Protein AF-A0A535AHA0-F1 (afdb_monomer)

Structure (mmCIF, N/CA/C/O backbone):
data_AF-A0A535AHA0-F1
#
_entry.id   AF-A0A535AHA0-F1
#
loop_
_atom_site.group_PDB
_atom_site.id
_atom_site.type_symbol
_atom_site.label_atom_id
_atom_site.label_alt_id
_atom_site.label_comp_id
_atom_site.label_asym_id
_atom_site.label_entity_id
_atom_site.label_seq_id
_atom_site.pdbx_PDB_ins_code
_atom_site.Cartn_x
_atom_site.Cartn_y
_atom_site.Cartn_z
_atom_site.occupancy
_atom_site.B_iso_or_equiv
_atom_site.auth_seq_id
_atom_site.auth_comp_id
_atom_site.auth_asym_id
_atom_site.auth_atom_id
_atom_site.pdbx_PDB_model_num
ATOM 1 N N . MET A 1 1 ? -9.589 10.311 -4.090 1.00 79.56 1 MET A N 1
ATOM 2 C CA . MET A 1 1 ? -9.094 10.087 -2.710 1.00 79.56 1 MET A CA 1
ATOM 3 C C . MET A 1 1 ? -10.166 10.262 -1.647 1.00 79.56 1 MET A C 1
ATOM 5 O O . MET A 1 1 ? -10.168 9.473 -0.719 1.00 79.56 1 MET A O 1
ATOM 9 N N . LEU A 1 2 ? -11.123 11.187 -1.803 1.00 87.56 2 LEU A N 1
ATOM 10 C CA . LEU A 1 2 ? -12.300 11.288 -0.922 1.00 87.56 2 LEU A CA 1
ATOM 11 C C . LEU A 1 2 ? -12.991 9.946 -0.577 1.00 87.56 2 LEU A C 1
ATOM 13 O O . LEU A 1 2 ? -13.186 9.701 0.610 1.00 87.56 2 LEU A O 1
ATOM 17 N N . PRO A 1 3 ? -13.298 9.038 -1.533 1.00 93.00 3 PRO A N 1
ATOM 18 C CA . PRO A 1 3 ? -13.955 7.773 -1.186 1.00 93.00 3 PRO A CA 1
ATOM 19 C C . PRO A 1 3 ? -13.083 6.861 -0.308 1.00 93.00 3 PRO A C 1
ATOM 21 O O . PRO A 1 3 ? -13.612 6.124 0.515 1.00 93.00 3 PRO A O 1
ATOM 24 N N . LEU A 1 4 ? -11.754 6.956 -0.404 1.00 93.75 4 LEU A N 1
ATOM 25 C CA . LEU A 1 4 ? -10.839 6.191 0.444 1.00 93.75 4 LEU A CA 1
ATOM 26 C C . LEU A 1 4 ? -10.866 6.702 1.892 1.00 93.75 4 LEU A C 1
ATOM 28 O O . LEU A 1 4 ? -10.941 5.905 2.822 1.00 93.75 4 LEU A O 1
ATOM 32 N N . GLY A 1 5 ? -10.885 8.025 2.082 1.00 93.62 5 GLY A N 1
ATOM 33 C CA . GLY A 1 5 ? -11.069 8.628 3.406 1.00 93.62 5 GLY A CA 1
ATOM 34 C C . GLY A 1 5 ? -12.431 8.283 4.019 1.00 93.62 5 GLY A C 1
ATOM 35 O O . GLY A 1 5 ? -12.509 7.917 5.190 1.00 93.62 5 GLY A O 1
ATOM 36 N N . PHE A 1 6 ? -13.502 8.305 3.216 1.00 95.06 6 PHE A N 1
ATOM 37 C CA . PHE A 1 6 ? -14.827 7.865 3.666 1.00 95.06 6 PHE A CA 1
ATOM 38 C C . PHE A 1 6 ? -14.874 6.380 4.023 1.00 95.06 6 PHE A C 1
ATOM 40 O O . PHE A 1 6 ? -15.570 6.016 4.968 1.00 95.06 6 PHE A O 1
ATOM 47 N N . ALA A 1 7 ? -14.116 5.527 3.330 1.00 96.38 7 ALA A N 1
ATOM 48 C CA . ALA A 1 7 ? -14.012 4.119 3.694 1.00 96.38 7 ALA A CA 1
ATOM 49 C C . ALA A 1 7 ? -13.447 3.956 5.118 1.00 96.38 7 ALA A C 1
ATOM 51 O O . ALA A 1 7 ? -14.054 3.248 5.918 1.00 96.38 7 ALA A O 1
ATOM 52 N N . ILE A 1 8 ? -12.370 4.670 5.473 1.00 94.62 8 ILE A N 1
ATOM 53 C CA . ILE A 1 8 ? -11.839 4.674 6.850 1.00 94.62 8 ILE A CA 1
ATOM 54 C C . ILE A 1 8 ? -12.910 5.169 7.828 1.00 94.62 8 ILE A C 1
ATOM 56 O O . ILE A 1 8 ? -13.253 4.475 8.783 1.00 94.62 8 ILE A O 1
ATOM 60 N N . TYR A 1 9 ? -13.501 6.333 7.549 1.00 95.44 9 TYR A N 1
ATOM 61 C CA . TYR A 1 9 ? -14.501 6.949 8.419 1.00 95.44 9 TYR A CA 1
ATOM 62 C C . TYR A 1 9 ? -15.710 6.038 8.687 1.00 95.44 9 TYR A C 1
ATOM 64 O O . TYR A 1 9 ? -16.126 5.871 9.834 1.00 95.44 9 TYR A O 1
ATOM 72 N N . TYR A 1 10 ? -16.300 5.431 7.655 1.00 97.00 10 TYR A N 1
ATOM 73 C CA . TYR A 1 10 ? -17.468 4.565 7.827 1.00 97.00 10 TYR A CA 1
ATOM 74 C C . TYR A 1 10 ? -17.126 3.220 8.459 1.00 97.00 10 TYR A C 1
ATOM 76 O O . TYR A 1 10 ? -17.969 2.661 9.164 1.00 97.00 10 TYR A O 1
ATOM 84 N N . LEU A 1 11 ? -15.907 2.719 8.244 1.00 96.19 11 LEU A N 1
ATOM 85 C CA . LEU A 1 11 ? -15.436 1.515 8.912 1.00 96.19 11 LEU A CA 1
ATOM 86 C C . LEU A 1 11 ? -15.274 1.743 10.421 1.00 96.19 11 LEU A C 1
ATOM 88 O O . LEU A 1 11 ? -15.700 0.904 11.217 1.00 96.19 11 LEU A O 1
ATOM 92 N N . GLU A 1 12 ? -14.712 2.883 10.824 1.00 94.38 12 GLU A N 1
ATOM 93 C CA . GLU A 1 12 ? -14.564 3.224 12.242 1.00 94.38 12 GLU A CA 1
ATOM 94 C C . GLU A 1 12 ? -15.900 3.519 12.928 1.00 94.38 12 GLU A C 1
ATOM 96 O O . GLU A 1 12 ? -16.109 3.106 14.064 1.00 94.38 12 GLU A O 1
ATOM 101 N N . ASN A 1 13 ? -16.858 4.111 12.213 1.00 95.25 13 ASN A N 1
ATOM 102 C CA . ASN A 1 13 ? -18.203 4.367 12.735 1.00 95.25 13 ASN A CA 1
ATOM 103 C C . ASN A 1 13 ? -19.151 3.153 12.693 1.00 95.25 13 ASN A C 1
ATOM 105 O O . ASN A 1 13 ? -20.351 3.309 12.926 1.00 95.25 13 ASN A O 1
ATOM 109 N N . GLY A 1 14 ? -18.663 1.957 12.347 1.00 94.12 14 GLY A N 1
ATOM 110 C CA . GLY A 1 14 ? -19.481 0.741 12.332 1.00 94.12 14 GLY A CA 1
ATOM 111 C C . GLY A 1 14 ? -20.598 0.749 11.281 1.00 94.12 14 GLY A C 1
ATOM 112 O O . GLY A 1 14 ? -21.655 0.159 11.498 1.00 94.12 14 GLY A O 1
ATOM 113 N N . ARG A 1 15 ? -20.391 1.421 10.138 1.00 96.19 15 ARG A N 1
ATOM 114 C CA . ARG A 1 15 ? -21.351 1.500 9.020 1.00 96.19 15 ARG A CA 1
ATOM 115 C C . ARG A 1 15 ? -20.859 0.683 7.813 1.00 96.19 15 ARG A C 1
ATOM 117 O O . ARG A 1 15 ? -20.430 1.270 6.814 1.00 96.19 15 ARG A O 1
ATOM 124 N N . PRO A 1 16 ? -20.938 -0.663 7.850 1.00 94.69 16 PRO A N 1
ATOM 125 C CA . PRO A 1 16 ? -20.294 -1.534 6.863 1.00 94.69 16 PRO A CA 1
ATOM 126 C C . PRO A 1 16 ? -20.812 -1.333 5.434 1.00 94.69 16 PRO A C 1
ATOM 128 O O . PRO A 1 16 ? -20.024 -1.381 4.497 1.00 94.69 16 PRO A O 1
ATOM 131 N N . GLY A 1 17 ? -22.105 -1.044 5.242 1.00 96.31 17 GLY A N 1
ATOM 132 C CA . GLY A 1 17 ? -22.663 -0.810 3.903 1.00 96.31 17 GLY A CA 1
ATOM 133 C C . GLY A 1 17 ? -22.068 0.422 3.207 1.00 96.31 17 GLY A C 1
ATOM 134 O O . GLY A 1 17 ? -21.662 0.346 2.049 1.00 96.31 17 GLY A O 1
ATOM 135 N N . LEU A 1 18 ? -21.946 1.543 3.929 1.00 96.88 18 LEU A N 1
ATOM 136 C CA . LEU A 1 18 ? -21.340 2.772 3.39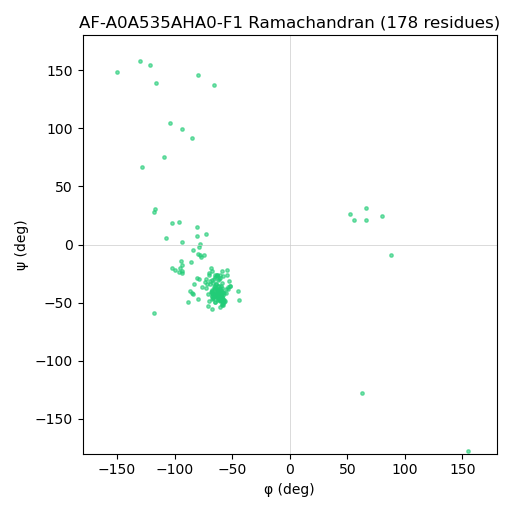9 1.00 96.88 18 LEU A CA 1
ATOM 137 C C . LEU A 1 18 ? -19.825 2.638 3.234 1.00 96.88 18 LEU A C 1
ATOM 139 O O . LEU A 1 18 ? -19.263 3.171 2.276 1.00 96.88 18 LEU A O 1
ATOM 143 N N . PHE A 1 19 ? -19.172 1.894 4.127 1.00 97.81 19 PHE A N 1
ATOM 144 C CA . PHE A 1 19 ? -17.774 1.509 3.963 1.00 97.81 19 PHE A CA 1
ATOM 145 C C . PHE A 1 19 ? -17.562 0.730 2.658 1.00 97.81 19 PHE A C 1
ATOM 147 O O . PHE A 1 19 ? -16.730 1.137 1.850 1.00 97.81 19 PHE A O 1
ATOM 154 N N . LEU A 1 20 ? -18.342 -0.329 2.411 1.00 97.56 20 LEU A N 1
ATOM 155 C CA . LEU A 1 20 ? -18.223 -1.143 1.198 1.00 97.56 20 LEU A CA 1
ATOM 156 C C . LEU A 1 20 ? -18.489 -0.318 -0.063 1.00 97.56 20 LEU A C 1
ATOM 158 O O . LEU A 1 20 ? -17.719 -0.405 -1.016 1.00 97.56 20 LEU A O 1
ATOM 162 N N . LEU A 1 21 ? -19.519 0.532 -0.053 1.00 97.62 21 LEU A N 1
ATOM 163 C CA . LEU A 1 21 ? -19.799 1.450 -1.160 1.00 97.62 21 LEU A CA 1
ATOM 164 C C . LEU A 1 21 ? -18.606 2.378 -1.440 1.00 97.62 21 LEU A C 1
ATOM 166 O O . LEU A 1 21 ? -18.190 2.535 -2.590 1.00 97.62 21 LEU A O 1
ATOM 170 N N . SER A 1 22 ? -18.030 2.965 -0.391 1.00 97.25 22 SER A N 1
ATOM 171 C CA . SER A 1 22 ? -16.881 3.871 -0.507 1.00 97.25 22 SER A CA 1
ATOM 172 C C . SER A 1 22 ? -15.631 3.137 -1.004 1.00 97.25 22 SER A C 1
ATOM 174 O O . SER A 1 22 ? -14.890 3.651 -1.846 1.00 97.25 22 SER A O 1
ATOM 176 N N . LEU A 1 23 ? -15.422 1.902 -0.543 1.00 97.19 23 LEU A N 1
ATOM 177 C CA . LEU A 1 23 ? -14.306 1.058 -0.952 1.00 97.19 23 LEU A CA 1
ATOM 178 C C . LEU A 1 23 ? -14.425 0.634 -2.423 1.00 97.19 23 LEU A C 1
ATOM 180 O O . LEU A 1 23 ? -13.481 0.813 -3.188 1.00 97.19 23 LEU A O 1
ATOM 184 N N . VAL A 1 24 ? -15.599 0.167 -2.854 1.00 96.62 24 VAL A N 1
ATOM 185 C CA . VAL A 1 24 ? -15.858 -0.185 -4.261 1.00 96.62 24 VAL A CA 1
ATOM 186 C C . VAL A 1 24 ? -15.707 1.039 -5.160 1.00 96.62 24 VAL A C 1
ATOM 188 O O . VAL A 1 24 ? -15.050 0.960 -6.194 1.00 96.62 24 VAL A O 1
ATOM 191 N N . THR A 1 25 ? -16.226 2.196 -4.741 1.00 96.62 25 THR A N 1
ATOM 192 C CA . THR A 1 25 ? -16.037 3.456 -5.479 1.00 96.62 25 THR A CA 1
ATOM 193 C C . THR A 1 25 ? -14.554 3.795 -5.619 1.00 96.62 25 THR A C 1
ATOM 195 O O . THR A 1 25 ? -14.118 4.253 -6.671 1.00 96.62 25 THR A O 1
ATOM 198 N N . THR A 1 26 ? -13.755 3.524 -4.585 1.00 95.56 26 THR A N 1
ATOM 199 C CA . THR A 1 26 ? -12.301 3.711 -4.625 1.00 95.56 26 THR A CA 1
ATOM 200 C C . THR A 1 26 ? -11.637 2.805 -5.666 1.00 95.56 26 THR A C 1
ATOM 202 O O . THR A 1 26 ? -10.747 3.268 -6.374 1.00 95.56 26 THR A O 1
ATOM 205 N N . PHE A 1 27 ? -12.086 1.558 -5.831 1.00 95.50 27 PHE A N 1
ATOM 206 C CA . PHE A 1 27 ? -11.525 0.633 -6.831 1.00 95.50 27 PHE A CA 1
ATOM 207 C C . PHE A 1 27 ? -11.718 1.112 -8.272 1.00 95.50 27 PHE A C 1
ATOM 209 O O . PHE A 1 27 ? -10.910 0.786 -9.135 1.00 95.50 27 PHE A O 1
ATOM 216 N N . LEU A 1 28 ? -12.746 1.922 -8.529 1.00 94.25 28 LEU A N 1
ATOM 217 C CA . LEU A 1 28 ? -13.011 2.487 -9.853 1.00 94.25 28 LEU A CA 1
ATOM 218 C C . LEU A 1 28 ? -12.087 3.664 -10.208 1.00 94.25 28 LEU A C 1
ATOM 220 O O . LEU A 1 28 ? -12.085 4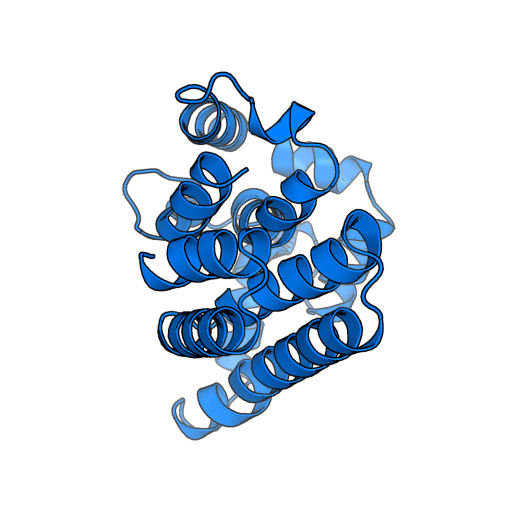.109 -11.351 1.00 94.25 28 LEU A O 1
ATOM 224 N N . VAL A 1 29 ? -11.314 4.187 -9.248 1.00 93.06 29 VAL A N 1
ATOM 225 C CA . VAL A 1 29 ? -10.471 5.376 -9.461 1.00 93.06 29 VAL A CA 1
ATOM 226 C C . VAL A 1 29 ? -9.113 5.018 -10.062 1.00 93.06 29 VAL A C 1
ATOM 228 O O . VAL A 1 29 ? -8.628 5.745 -10.925 1.00 93.06 29 VAL A O 1
ATOM 231 N N . LYS A 1 30 ? -8.475 3.941 -9.586 1.00 91.00 30 LYS A N 1
ATOM 232 C CA . LYS A 1 30 ? -7.184 3.452 -10.095 1.00 91.00 30 LYS A CA 1
ATOM 233 C C . LYS A 1 30 ? -7.066 1.943 -9.929 1.00 91.00 30 LYS A C 1
ATOM 235 O O . LYS A 1 30 ? -7.554 1.380 -8.947 1.00 91.00 30 LYS A O 1
ATOM 240 N N . GLU A 1 31 ? -6.345 1.317 -10.849 1.00 91.25 31 GLU A N 1
ATOM 241 C CA . GLU A 1 31 ? -6.196 -0.131 -10.957 1.00 91.25 31 GLU A CA 1
ATOM 242 C C . GLU A 1 31 ? -5.503 -0.793 -9.756 1.00 91.25 31 GLU A C 1
ATOM 244 O O . GLU A 1 31 ? -5.744 -1.967 -9.480 1.00 91.25 31 GLU A O 1
ATOM 249 N N . GLU A 1 32 ? -4.654 -0.065 -9.026 1.00 90.75 32 GLU A N 1
ATOM 250 C CA . GLU A 1 32 ? -3.932 -0.596 -7.868 1.00 90.75 32 GLU A CA 1
ATOM 251 C C . GLU A 1 32 ? -4.725 -0.522 -6.555 1.00 90.75 32 GLU A C 1
ATOM 253 O O . GLU A 1 32 ? -4.368 -1.185 -5.581 1.00 90.75 32 GLU A O 1
ATOM 258 N N . LEU A 1 33 ? -5.808 0.259 -6.506 1.00 95.00 33 LEU A N 1
ATOM 259 C CA . LEU A 1 33 ? -6.561 0.508 -5.272 1.00 95.00 33 LEU A CA 1
ATOM 260 C C . LEU A 1 33 ? -7.262 -0.721 -4.669 1.00 95.00 33 LEU A C 1
ATOM 262 O O . LEU A 1 33 ? -7.387 -0.759 -3.442 1.00 95.00 33 LEU A O 1
ATOM 266 N N . PRO A 1 34 ? -7.639 -1.763 -5.432 1.00 96.81 34 PRO A N 1
ATOM 267 C CA . PRO A 1 34 ? -8.017 -3.048 -4.851 1.00 96.81 34 PRO A CA 1
ATOM 268 C C . PRO A 1 34 ? -6.978 -3.632 -3.875 1.00 96.81 34 PRO A C 1
ATOM 270 O O . PRO A 1 34 ? -7.359 -4.244 -2.881 1.00 96.81 34 PRO A O 1
ATOM 273 N N . LEU A 1 35 ? -5.673 -3.384 -4.051 1.00 94.81 35 LEU A N 1
ATOM 274 C CA . LEU A 1 35 ? -4.660 -3.824 -3.075 1.00 94.81 35 LEU A CA 1
ATOM 275 C C . LEU A 1 35 ? -4.771 -3.087 -1.733 1.00 94.81 35 LEU A C 1
ATOM 277 O O . LEU A 1 35 ? -4.490 -3.667 -0.687 1.00 94.81 35 LEU A O 1
ATOM 281 N N . VAL A 1 36 ? -5.233 -1.835 -1.733 1.00 96.00 36 VAL A N 1
ATOM 282 C CA . VAL A 1 36 ? -5.547 -1.113 -0.490 1.00 96.00 36 VAL A CA 1
ATOM 283 C C . VAL A 1 36 ? -6.726 -1.780 0.224 1.00 96.00 36 VAL A C 1
ATOM 285 O O . VAL A 1 36 ? -6.711 -1.914 1.445 1.00 96.00 36 VAL A O 1
ATOM 288 N N . GLY A 1 37 ? -7.705 -2.290 -0.531 1.00 97.31 37 GLY A N 1
ATOM 289 C CA . GLY A 1 37 ? -8.805 -3.101 0.000 1.00 97.31 37 GLY A CA 1
ATOM 290 C C . GLY A 1 37 ? -8.344 -4.378 0.711 1.00 97.31 37 GLY A C 1
ATOM 291 O O . GLY A 1 37 ? -8.897 -4.733 1.750 1.00 97.31 37 GLY A O 1
ATOM 292 N N . VAL A 1 38 ? -7.271 -5.020 0.234 1.00 97.69 38 VAL A N 1
ATOM 293 C CA . VAL A 1 38 ? -6.630 -6.142 0.951 1.00 97.69 38 VAL A CA 1
ATOM 294 C C . VAL A 1 38 ? -6.110 -5.686 2.320 1.00 97.69 38 VAL A C 1
ATOM 296 O O . VAL A 1 38 ? -6.323 -6.379 3.316 1.00 97.69 38 VAL A O 1
ATOM 299 N N . GLY A 1 39 ? -5.506 -4.493 2.393 1.00 97.06 39 GLY A N 1
ATOM 300 C CA . GLY A 1 39 ? -5.097 -3.858 3.650 1.00 97.06 39 GLY A CA 1
ATOM 301 C C . GLY A 1 39 ? -6.270 -3.610 4.605 1.00 97.06 39 GLY A C 1
ATOM 302 O O . GLY A 1 39 ? -6.166 -3.936 5.785 1.00 97.06 39 GLY A O 1
ATOM 303 N N . PHE A 1 40 ? -7.411 -3.123 4.101 1.00 97.81 40 PHE A N 1
ATOM 304 C CA . PHE A 1 40 ? -8.640 -2.992 4.900 1.00 97.81 40 PHE A CA 1
ATOM 305 C C . PHE A 1 40 ? -9.141 -4.332 5.429 1.00 97.81 40 PHE A C 1
ATOM 307 O O . PHE A 1 40 ? -9.486 -4.429 6.603 1.00 97.81 40 PHE A O 1
ATOM 314 N N . GLY A 1 41 ? -9.160 -5.371 4.592 1.00 97.88 41 GLY A N 1
ATOM 315 C CA . GLY A 1 41 ? -9.540 -6.714 5.021 1.00 97.88 41 GLY A CA 1
ATOM 316 C C . GLY A 1 41 ? -8.649 -7.217 6.159 1.00 97.88 41 GLY A C 1
ATOM 317 O O . GLY A 1 41 ? -9.155 -7.638 7.196 1.00 97.88 41 GLY A O 1
ATOM 318 N N . ALA A 1 42 ? -7.327 -7.084 6.015 1.00 97.69 42 ALA A N 1
ATOM 319 C CA . ALA A 1 42 ? -6.367 -7.442 7.060 1.00 97.69 42 ALA A CA 1
ATOM 320 C C . ALA A 1 42 ? -6.565 -6.623 8.348 1.00 97.69 42 ALA A C 1
ATOM 322 O O . ALA A 1 42 ? -6.586 -7.190 9.441 1.00 97.69 42 ALA A O 1
ATOM 323 N N . TYR A 1 43 ? -6.776 -5.311 8.226 1.00 97.50 43 TYR A N 1
ATOM 324 C CA . TYR A 1 43 ? -7.070 -4.437 9.360 1.00 97.50 43 TYR A CA 1
ATOM 325 C C . TYR A 1 43 ? -8.337 -4.876 10.113 1.00 97.50 43 TYR A C 1
ATOM 327 O O . TYR A 1 43 ? -8.314 -5.002 11.336 1.00 97.50 43 TYR A O 1
ATOM 335 N N . ILE A 1 44 ? -9.423 -5.196 9.404 1.00 97.81 44 ILE A N 1
ATOM 336 C CA . ILE A 1 44 ? -10.679 -5.664 10.015 1.00 97.81 44 ILE A CA 1
ATOM 337 C C . ILE A 1 44 ? -10.472 -6.987 10.763 1.00 97.81 44 ILE A C 1
ATOM 339 O O . ILE A 1 44 ? -10.966 -7.140 11.882 1.00 97.81 44 ILE A O 1
ATOM 343 N N . LEU A 1 45 ? -9.716 -7.922 10.181 1.00 97.81 45 LEU A N 1
ATOM 344 C CA . LEU A 1 45 ? -9.421 -9.218 10.800 1.00 97.81 45 LEU A CA 1
ATOM 345 C C . LEU A 1 45 ? -8.593 -9.083 12.081 1.00 97.81 45 LEU A C 1
ATOM 347 O O . LEU A 1 45 ? -8.899 -9.732 13.081 1.00 97.81 45 LEU A O 1
ATOM 351 N N . LEU A 1 46 ? -7.558 -8.243 12.054 1.00 96.44 46 LEU A N 1
ATOM 352 C CA . LEU A 1 46 ? -6.591 -8.130 13.147 1.00 96.44 46 LEU A CA 1
ATOM 353 C C . LEU A 1 46 ? -7.065 -7.183 14.255 1.00 96.44 46 LEU A C 1
ATOM 355 O O . LEU A 1 46 ? -6.944 -7.514 15.433 1.00 96.44 46 LEU A O 1
ATOM 359 N N . ALA A 1 47 ? -7.634 -6.032 13.889 1.00 95.44 47 ALA A N 1
ATOM 360 C CA . ALA A 1 47 ? -8.048 -4.999 14.836 1.00 95.44 47 ALA A CA 1
ATOM 361 C C . ALA A 1 47 ? -9.474 -5.209 15.354 1.00 95.44 47 ALA A C 1
ATOM 363 O O . ALA A 1 47 ? -9.710 -5.165 16.559 1.00 95.44 47 ALA A O 1
ATOM 364 N N . LYS A 1 48 ? -10.433 -5.440 14.445 1.00 93.56 48 LYS A N 1
ATOM 365 C CA . LYS A 1 48 ? -11.866 -5.518 14.782 1.00 93.56 48 LYS A CA 1
ATOM 366 C C . LYS A 1 48 ? -12.352 -6.951 15.024 1.00 93.56 48 LYS A C 1
ATOM 368 O O . LYS A 1 48 ? -13.428 -7.135 15.584 1.00 93.56 48 LYS A O 1
ATOM 373 N N . ARG A 1 49 ? -11.560 -7.962 14.637 1.00 94.69 49 ARG A N 1
ATOM 374 C CA . ARG A 1 49 ? -11.857 -9.405 14.765 1.00 94.69 49 ARG A CA 1
ATOM 375 C C . ARG A 1 49 ? -13.175 -9.837 14.106 1.00 94.69 49 ARG A C 1
ATOM 377 O O . ARG A 1 49 ? -13.711 -10.896 14.431 1.00 94.69 49 ARG A O 1
ATOM 384 N N . ASP A 1 50 ? -13.681 -9.049 13.157 1.00 96.12 50 ASP A N 1
ATOM 385 C CA . ASP A 1 50 ? -14.844 -9.410 12.346 1.00 96.12 50 ASP A CA 1
ATOM 386 C C . ASP A 1 50 ? -14.386 -10.262 11.161 1.00 96.12 50 ASP A C 1
ATOM 388 O O . ASP A 1 50 ? -14.007 -9.767 10.097 1.00 96.12 50 ASP A O 1
ATOM 392 N N . TRP A 1 51 ? -14.404 -11.577 11.363 1.00 96.56 51 TRP A N 1
ATOM 393 C CA . TRP A 1 51 ? -13.959 -12.543 10.364 1.00 96.56 51 TRP A CA 1
ATOM 394 C C . TRP A 1 51 ? -14.814 -12.543 9.102 1.00 96.56 51 TRP A C 1
ATOM 396 O O . TRP A 1 51 ? -14.280 -12.749 8.015 1.00 96.56 51 TRP A O 1
ATOM 406 N N . LYS A 1 52 ? -16.124 -12.297 9.218 1.00 96.88 52 LYS A N 1
ATOM 407 C CA . LYS A 1 52 ? -17.033 -12.339 8.066 1.00 96.88 52 LYS A CA 1
ATOM 408 C C . LYS A 1 52 ? -16.771 -11.153 7.149 1.00 96.88 52 LYS A C 1
ATOM 410 O O . LYS A 1 52 ? -16.526 -11.346 5.957 1.00 96.88 52 LYS A O 1
ATOM 415 N N . LEU A 1 53 ? -16.782 -9.942 7.708 1.00 97.44 53 LEU A N 1
ATOM 416 C CA . LEU A 1 53 ? -16.513 -8.734 6.935 1.00 97.44 53 LEU A CA 1
ATOM 417 C C . LEU A 1 53 ? -15.054 -8.700 6.470 1.00 97.44 53 LEU A C 1
ATOM 419 O O . LEU A 1 53 ? -14.794 -8.428 5.302 1.00 97.44 53 LEU A O 1
ATOM 423 N N . GLY A 1 54 ? -14.108 -9.026 7.352 1.00 97.62 54 GLY A N 1
ATOM 424 C CA . GLY A 1 54 ? -12.680 -8.986 7.053 1.00 97.62 54 GLY A CA 1
ATOM 425 C C . GLY A 1 54 ? -12.272 -9.948 5.939 1.00 97.62 54 GLY A C 1
ATOM 426 O O . GLY A 1 54 ? -11.620 -9.522 4.986 1.00 97.62 54 GLY A O 1
ATOM 427 N N . LEU A 1 55 ? -12.706 -11.217 5.992 1.00 98.12 55 LEU A N 1
ATOM 428 C CA . LEU A 1 55 ? -12.428 -12.184 4.922 1.00 98.12 55 LEU A CA 1
ATOM 429 C C . LEU A 1 55 ? -13.155 -11.813 3.629 1.00 98.12 55 LEU A C 1
ATOM 431 O O . LEU A 1 55 ? -12.559 -11.915 2.559 1.00 98.12 55 LEU A O 1
ATOM 435 N N . GLY A 1 56 ? -14.408 -11.351 3.716 1.00 98.25 56 GLY A N 1
ATOM 436 C CA . GLY A 1 56 ? -15.173 -10.908 2.550 1.00 98.25 56 GLY A CA 1
ATOM 437 C C . GLY A 1 56 ? -14.495 -9.749 1.818 1.00 98.25 56 GLY A C 1
ATOM 438 O O . GLY A 1 56 ? -14.327 -9.797 0.601 1.00 98.25 56 GLY A O 1
ATOM 439 N N . VAL A 1 57 ? -14.031 -8.741 2.561 1.00 98.31 57 VAL A N 1
ATOM 440 C CA . VAL A 1 57 ? -13.289 -7.599 2.012 1.00 98.31 57 VAL A CA 1
ATOM 441 C C . VAL A 1 57 ? -11.939 -8.041 1.462 1.00 98.31 57 VAL A C 1
ATOM 443 O O . VAL A 1 57 ? -11.601 -7.659 0.346 1.00 98.31 57 VAL A O 1
ATOM 446 N N . LEU A 1 58 ? -11.178 -8.859 2.194 1.00 98.25 58 LEU A N 1
ATOM 447 C CA . LEU A 1 58 ? -9.858 -9.324 1.763 1.00 98.25 58 LEU A CA 1
ATOM 448 C C . LEU A 1 58 ? -9.951 -10.125 0.458 1.00 98.25 58 LEU A C 1
ATOM 450 O O . LEU A 1 58 ? -9.287 -9.788 -0.524 1.00 98.25 58 LEU A O 1
ATOM 454 N N . ALA A 1 59 ? -10.802 -11.153 0.433 1.00 98.12 59 ALA A N 1
ATOM 455 C CA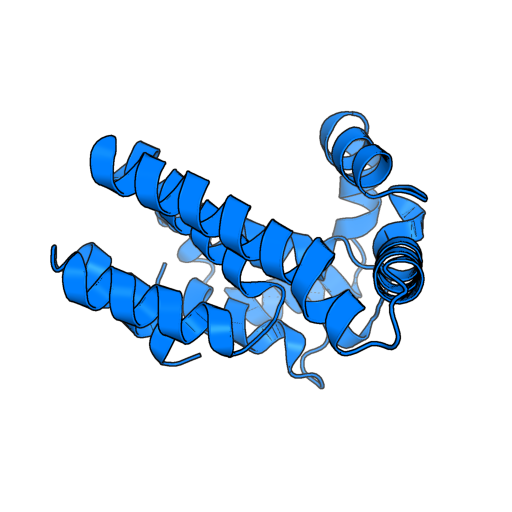 . ALA A 1 59 ? -10.985 -12.014 -0.729 1.00 98.12 59 ALA A CA 1
ATOM 456 C C . ALA A 1 59 ? -11.613 -11.253 -1.903 1.00 98.12 59 ALA A C 1
ATOM 458 O O . ALA A 1 59 ? -11.140 -11.374 -3.031 1.00 98.12 59 ALA A O 1
ATOM 459 N N . GLY A 1 60 ? -12.628 -10.422 -1.641 1.00 98.25 60 GLY A N 1
ATOM 460 C CA . GLY A 1 60 ? -13.278 -9.601 -2.662 1.00 98.25 60 GLY A CA 1
ATOM 461 C C . GLY A 1 60 ? -12.327 -8.585 -3.294 1.00 98.25 60 GLY A C 1
ATOM 462 O O . GLY A 1 60 ? -12.314 -8.429 -4.512 1.00 98.25 60 GLY A O 1
ATOM 463 N N . SER A 1 61 ? -11.472 -7.951 -2.491 1.00 98.19 61 SER A N 1
ATOM 464 C CA . SER A 1 61 ? -10.464 -7.001 -2.978 1.00 98.19 61 SER A CA 1
ATOM 465 C C . SER A 1 61 ? -9.372 -7.693 -3.793 1.00 98.19 61 SER A C 1
ATOM 467 O O . SER A 1 61 ? -8.975 -7.192 -4.844 1.00 98.19 61 SER A O 1
ATOM 469 N N . LEU A 1 62 ? -8.922 -8.876 -3.359 1.00 97.12 62 LEU A N 1
ATOM 470 C CA . LEU A 1 62 ? -7.962 -9.679 -4.116 1.00 97.12 62 LEU A CA 1
ATOM 471 C C . LEU A 1 62 ? -8.555 -10.151 -5.452 1.00 97.12 62 LEU A C 1
ATOM 473 O O . LEU A 1 62 ? -7.903 -10.042 -6.490 1.00 97.12 62 LEU A O 1
ATOM 477 N N . ALA A 1 63 ? -9.804 -10.621 -5.444 1.00 97.75 63 ALA A N 1
ATOM 478 C CA . ALA A 1 63 ? -10.521 -11.006 -6.654 1.00 97.75 63 ALA A CA 1
ATOM 479 C C . ALA A 1 63 ? -10.703 -9.812 -7.605 1.00 97.75 63 ALA A C 1
ATOM 481 O O . ALA A 1 63 ? -10.440 -9.943 -8.799 1.00 97.75 63 ALA A O 1
ATOM 482 N N . ALA A 1 64 ? -11.070 -8.637 -7.082 1.00 97.44 64 ALA A N 1
ATOM 483 C CA . ALA A 1 64 ? -11.184 -7.409 -7.863 1.00 97.44 64 ALA A CA 1
ATOM 484 C C . ALA A 1 64 ? -9.841 -7.004 -8.487 1.00 97.44 64 ALA A C 1
ATOM 486 O O . ALA A 1 64 ? -9.789 -6.704 -9.678 1.00 97.44 64 ALA A O 1
ATOM 487 N N . PHE A 1 65 ? -8.742 -7.064 -7.728 1.00 94.94 65 PHE A N 1
ATOM 488 C CA . PHE A 1 65 ? -7.403 -6.791 -8.252 1.00 94.94 65 PHE A CA 1
ATOM 489 C C . PHE A 1 65 ? -7.041 -7.729 -9.411 1.00 94.94 65 PHE A C 1
ATOM 491 O O . PHE A 1 65 ? -6.611 -7.283 -10.476 1.00 94.94 65 PHE A O 1
ATOM 498 N N . LEU A 1 66 ? -7.249 -9.036 -9.224 1.00 93.25 66 LEU A N 1
ATOM 499 C CA . LEU A 1 66 ? -6.967 -10.036 -10.251 1.00 93.25 66 LEU A CA 1
ATOM 500 C C . LEU A 1 66 ? -7.855 -9.847 -11.484 1.00 93.25 66 LEU A C 1
ATOM 502 O O . LEU A 1 66 ? -7.348 -9.933 -12.601 1.00 93.25 66 LEU A O 1
ATOM 506 N N . ALA A 1 67 ? -9.140 -9.537 -11.301 1.00 94.44 67 ALA A N 1
ATOM 507 C CA . ALA 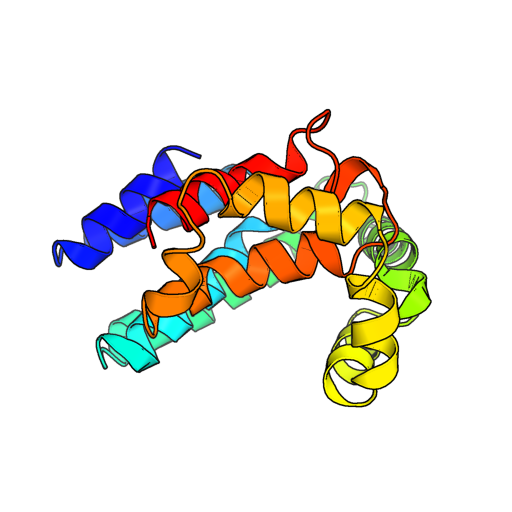A 1 67 ? -10.056 -9.238 -12.395 1.00 94.44 67 ALA A CA 1
ATOM 508 C C . ALA A 1 67 ?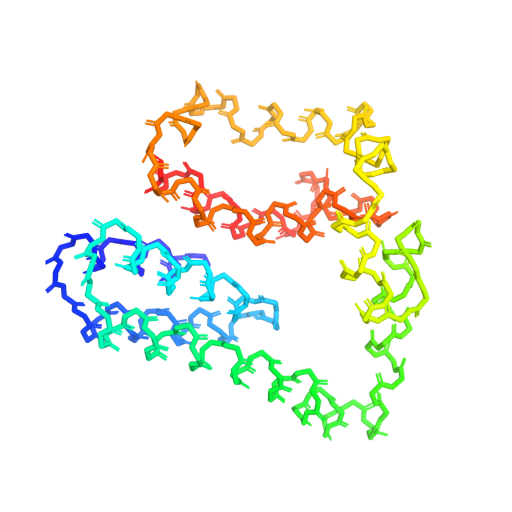 -9.593 -8.011 -13.192 1.00 94.44 67 ALA A C 1
ATOM 510 O O . ALA A 1 67 ? -9.516 -8.070 -14.420 1.00 94.44 67 ALA A O 1
ATOM 511 N N . VAL A 1 68 ? -9.202 -6.927 -12.513 1.00 92.44 68 VAL A N 1
ATOM 512 C CA . VAL A 1 68 ? -8.679 -5.721 -13.169 1.00 92.44 68 VAL A CA 1
ATOM 513 C C . VAL A 1 68 ? -7.441 -6.051 -14.002 1.00 92.44 68 VAL A C 1
ATOM 515 O O . VAL A 1 68 ? -7.385 -5.748 -15.192 1.00 92.44 68 VAL A O 1
ATOM 518 N N . VAL A 1 69 ? -6.466 -6.724 -13.396 1.00 89.25 69 VAL A N 1
ATOM 519 C CA . VAL A 1 69 ? -5.148 -6.950 -13.999 1.00 89.25 69 VAL A CA 1
ATOM 520 C C . VAL A 1 69 ? -5.157 -8.030 -15.087 1.00 89.25 69 VAL A C 1
ATOM 522 O O . VAL A 1 69 ? -4.422 -7.914 -16.068 1.00 89.25 69 VAL A O 1
ATOM 525 N N . ARG A 1 70 ? -5.954 -9.092 -14.927 1.00 88.75 70 ARG A N 1
ATOM 526 C CA . ARG A 1 70 ? -5.961 -10.256 -15.833 1.00 88.75 70 ARG A CA 1
ATOM 527 C C . ARG A 1 70 ? -7.086 -10.238 -16.861 1.00 88.75 70 ARG A C 1
ATOM 529 O O . ARG A 1 70 ? -6.947 -10.914 -17.874 1.00 88.75 70 ARG A O 1
ATOM 536 N N . VAL A 1 71 ? -8.172 -9.508 -16.611 1.00 91.50 71 VAL A N 1
ATOM 537 C CA . VAL A 1 71 ? -9.357 -9.512 -17.483 1.00 91.50 71 VAL A CA 1
ATOM 538 C C . VAL A 1 71 ? -9.610 -8.126 -18.057 1.00 91.50 71 VAL A C 1
ATOM 540 O O . VAL A 1 71 ? -9.564 -7.965 -19.272 1.00 91.50 71 VAL A O 1
ATOM 543 N N . ILE A 1 72 ? -9.809 -7.116 -17.207 1.00 91.31 72 ILE A N 1
ATOM 544 C CA . ILE A 1 72 ? -10.234 -5.779 -17.647 1.00 91.31 72 ILE A CA 1
ATOM 545 C C . ILE A 1 72 ? -9.130 -5.101 -18.465 1.00 91.31 72 ILE A C 1
ATOM 547 O O . ILE A 1 72 ? -9.359 -4.740 -19.616 1.00 91.31 72 ILE A O 1
ATOM 551 N N . ILE A 1 73 ? -7.916 -4.971 -17.919 1.00 88.94 73 ILE A N 1
ATOM 552 C CA . ILE A 1 73 ? -6.805 -4.318 -18.626 1.00 88.94 73 ILE A CA 1
ATOM 553 C C . ILE A 1 73 ? -6.517 -5.006 -19.974 1.00 88.94 73 ILE A C 1
ATOM 555 O O . ILE A 1 73 ? -6.463 -4.296 -20.978 1.00 88.94 73 ILE A O 1
ATOM 559 N N . PRO A 1 74 ? -6.379 -6.346 -20.067 1.00 88.44 74 PRO A N 1
ATOM 560 C CA . PRO A 1 74 ? -6.186 -7.007 -21.356 1.00 88.44 74 PRO A CA 1
ATOM 561 C C . PRO A 1 74 ? -7.363 -6.834 -22.320 1.00 88.44 74 PRO A C 1
ATOM 563 O O . PRO A 1 74 ? -7.121 -6.609 -23.503 1.00 88.44 74 PRO A O 1
ATOM 566 N N . ALA A 1 75 ? -8.612 -6.886 -21.844 1.00 89.62 75 ALA A N 1
ATOM 567 C CA . ALA A 1 75 ? -9.791 -6.724 -22.697 1.00 89.62 75 ALA A CA 1
ATOM 568 C C . ALA A 1 75 ? -9.824 -5.357 -23.401 1.00 89.62 75 ALA A C 1
ATOM 570 O O . ALA A 1 75 ? -10.168 -5.285 -24.578 1.00 89.62 75 ALA A O 1
ATOM 571 N N . PHE A 1 76 ? -9.411 -4.288 -22.713 1.00 86.56 76 PHE A N 1
ATOM 572 C CA . PHE A 1 76 ? -9.373 -2.933 -23.279 1.00 86.56 76 PHE A CA 1
ATOM 573 C C . PHE A 1 76 ? -8.014 -2.547 -23.891 1.00 86.56 76 PHE A C 1
ATOM 575 O O . PHE A 1 76 ? -7.934 -1.608 -24.676 1.00 86.56 76 PHE A O 1
ATOM 582 N N . GLY A 1 77 ? -6.940 -3.265 -23.557 1.00 79.12 77 GLY A N 1
ATOM 583 C CA . GLY A 1 77 ? -5.562 -2.979 -23.971 1.00 79.12 77 GLY A CA 1
ATOM 584 C C . GLY A 1 77 ? -5.073 -3.753 -25.200 1.00 79.12 77 GLY A C 1
ATOM 585 O O . GLY A 1 77 ? -3.864 -3.898 -25.373 1.00 79.12 77 GLY A O 1
ATOM 586 N N . GLY A 1 78 ? -5.974 -4.300 -26.023 1.00 76.19 78 GLY A N 1
ATOM 587 C CA . GLY A 1 78 ? -5.610 -5.068 -27.224 1.00 76.19 78 GLY A CA 1
ATOM 588 C C . GLY A 1 78 ? -5.205 -6.523 -26.954 1.00 76.19 78 GLY A C 1
ATOM 589 O O . GLY A 1 78 ? -4.451 -7.111 -27.724 1.00 76.19 78 GLY A O 1
ATOM 590 N N . GLY A 1 79 ? -5.674 -7.109 -25.849 1.00 67.38 79 GLY A N 1
ATOM 591 C CA . GLY A 1 79 ? -5.572 -8.540 -25.545 1.00 67.38 79 GLY A CA 1
ATOM 592 C C . GLY A 1 79 ? -4.301 -8.981 -24.820 1.00 67.38 79 GLY A C 1
ATOM 593 O O . GLY A 1 79 ? -4.233 -10.119 -24.358 1.00 67.38 79 GLY A O 1
ATOM 594 N N . SER A 1 80 ? -3.293 -8.116 -24.666 1.00 68.94 80 SER A N 1
ATOM 595 C CA . SER A 1 80 ? -2.002 -8.536 -24.110 1.00 68.94 80 SER A CA 1
ATOM 596 C C . SER A 1 80 ? -1.792 -8.107 -22.659 1.00 68.94 80 SER A C 1
ATOM 598 O O . SER A 1 80 ? -1.405 -6.976 -22.359 1.00 68.94 80 SER A O 1
ATOM 600 N N . TYR A 1 81 ? -1.916 -9.075 -21.747 1.00 73.62 81 TYR A N 1
ATOM 601 C CA . TYR A 1 81 ? -1.404 -8.970 -20.373 1.00 73.62 81 TYR A CA 1
ATOM 602 C C . TYR A 1 81 ? 0.098 -8.624 -20.324 1.00 73.62 81 TYR A C 1
ATOM 604 O O . TYR A 1 81 ? 0.580 -8.061 -19.337 1.00 73.62 81 TYR A O 1
ATOM 612 N N . ALA A 1 82 ? 0.845 -8.899 -21.401 1.00 73.81 82 ALA A N 1
ATOM 613 C CA . ALA A 1 82 ? 2.280 -8.657 -21.459 1.00 73.81 82 ALA A CA 1
ATOM 614 C C . ALA A 1 82 ? 2.644 -7.175 -21.296 1.00 73.81 82 ALA A C 1
ATOM 616 O O . ALA A 1 82 ? 3.703 -6.881 -20.747 1.00 73.81 82 ALA A O 1
ATOM 617 N N . TYR A 1 83 ? 1.780 -6.233 -21.704 1.00 73.00 83 TYR A N 1
ATOM 618 C CA . TYR A 1 83 ? 2.046 -4.805 -21.496 1.00 73.00 83 TYR A CA 1
ATOM 619 C C . TYR A 1 83 ? 2.081 -4.449 -20.004 1.00 73.00 83 TYR A C 1
ATOM 621 O O . TYR A 1 83 ? 3.043 -3.841 -19.526 1.00 73.00 83 TYR A O 1
ATOM 629 N N . PHE A 1 84 ? 1.064 -4.880 -19.251 1.00 77.75 84 PHE A N 1
ATOM 630 C CA . PHE A 1 84 ? 1.015 -4.679 -17.805 1.00 77.75 84 PHE A CA 1
ATOM 631 C C . PHE A 1 84 ? 2.174 -5.404 -17.114 1.00 77.75 84 PHE A C 1
ATOM 633 O O . PHE A 1 84 ? 2.889 -4.798 -16.316 1.00 77.75 84 PHE A O 1
ATOM 640 N N . ALA A 1 85 ? 2.414 -6.670 -17.472 1.00 79.94 85 ALA A N 1
ATOM 641 C CA . ALA A 1 85 ? 3.498 -7.469 -16.909 1.00 79.94 85 ALA A CA 1
ATOM 642 C C . ALA A 1 85 ? 4.875 -6.834 -17.155 1.00 79.94 85 ALA A C 1
ATOM 644 O O . ALA A 1 85 ? 5.677 -6.743 -16.232 1.00 79.94 85 ALA A O 1
ATOM 645 N N . ARG A 1 86 ? 5.130 -6.309 -18.359 1.00 81.88 86 ARG A N 1
ATOM 646 C CA . ARG A 1 86 ? 6.383 -5.622 -18.699 1.00 81.88 86 ARG A CA 1
ATOM 647 C C . ARG A 1 86 ? 6.542 -4.306 -17.943 1.00 81.88 86 ARG A C 1
ATOM 649 O O . ARG A 1 86 ? 7.637 -4.009 -17.476 1.00 81.88 86 ARG A O 1
ATOM 656 N N . ARG A 1 87 ? 5.471 -3.519 -17.792 1.00 83.31 87 ARG A N 1
ATOM 657 C CA . ARG A 1 87 ? 5.502 -2.291 -16.977 1.00 83.31 87 ARG A CA 1
ATOM 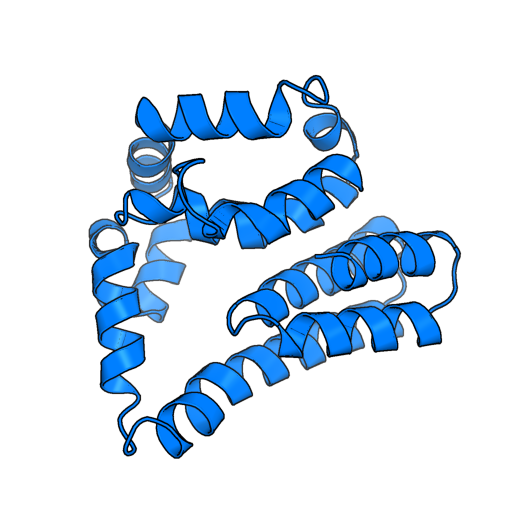658 C C . ARG A 1 87 ? 5.778 -2.609 -15.509 1.00 83.31 87 ARG A C 1
ATOM 660 O O . ARG A 1 87 ? 6.535 -1.882 -14.871 1.00 83.31 87 ARG A O 1
ATOM 667 N N . PHE A 1 88 ? 5.184 -3.679 -14.989 1.00 83.81 88 PHE A N 1
ATOM 668 C CA . PHE A 1 88 ? 5.420 -4.154 -13.631 1.00 83.81 88 PHE A CA 1
ATOM 669 C C . PHE A 1 88 ? 6.869 -4.636 -13.458 1.00 83.81 88 PHE A C 1
ATOM 671 O O . PHE A 1 88 ? 7.566 -4.140 -12.580 1.00 83.81 88 PHE A O 1
ATOM 678 N N . ALA A 1 89 ? 7.365 -5.487 -14.359 1.00 85.81 89 ALA A N 1
ATOM 679 C CA . ALA A 1 89 ? 8.748 -5.965 -14.357 1.00 85.81 89 ALA A CA 1
ATOM 680 C C . ALA A 1 89 ? 9.763 -4.816 -14.444 1.00 85.81 89 ALA A C 1
ATOM 682 O O . ALA A 1 89 ? 10.745 -4.809 -13.717 1.00 85.81 89 ALA A O 1
ATOM 683 N N . PHE A 1 90 ? 9.502 -3.795 -15.268 1.00 89.06 90 PHE A N 1
ATOM 684 C CA . PHE A 1 90 ? 10.360 -2.611 -15.341 1.00 89.06 90 PHE A CA 1
ATOM 685 C C . PHE A 1 90 ? 10.392 -1.832 -14.017 1.00 89.06 90 PHE A C 1
ATOM 687 O O . PHE A 1 90 ? 11.452 -1.406 -13.567 1.00 89.06 90 PHE A O 1
ATOM 694 N N . ARG A 1 91 ? 9.231 -1.645 -13.379 1.00 91.06 91 ARG A N 1
ATOM 695 C CA . ARG A 1 91 ? 9.119 -0.890 -12.123 1.00 91.06 91 ARG A CA 1
ATOM 696 C C . ARG A 1 91 ? 9.757 -1.601 -10.939 1.00 91.06 91 ARG A C 1
ATOM 698 O O . ARG A 1 91 ? 10.254 -0.920 -10.057 1.00 91.06 91 ARG A O 1
ATOM 705 N N . TYR A 1 92 ? 9.761 -2.927 -10.925 1.00 93.12 92 TYR A N 1
ATOM 706 C CA . TYR A 1 92 ? 10.248 -3.729 -9.801 1.00 93.12 92 TYR A CA 1
ATOM 707 C C . TYR A 1 92 ? 11.442 -4.607 -10.196 1.00 93.12 92 TYR A C 1
ATOM 709 O O . TYR A 1 92 ? 11.659 -5.656 -9.596 1.00 93.12 92 TYR A O 1
ATOM 717 N N . ALA A 1 93 ? 12.224 -4.176 -11.191 1.00 92.12 93 ALA A N 1
ATOM 718 C CA . ALA A 1 93 ? 13.300 -4.968 -11.790 1.00 92.12 93 ALA A CA 1
ATOM 719 C C . ALA A 1 93 ? 14.372 -5.422 -10.781 1.00 92.12 93 ALA A C 1
ATOM 721 O O . ALA A 1 93 ? 14.991 -6.463 -10.973 1.00 92.12 93 ALA A O 1
ATOM 722 N N . GLU A 1 94 ? 14.577 -4.678 -9.689 1.00 90.25 94 GLU A N 1
ATOM 723 C CA . GLU A 1 94 ? 15.494 -5.073 -8.606 1.00 90.25 94 GLU A CA 1
ATOM 724 C C . GLU A 1 94 ? 14.983 -6.273 -7.786 1.00 90.25 94 GLU A C 1
ATOM 726 O O . GLU A 1 94 ? 15.771 -7.010 -7.188 1.00 90.25 94 GLU A O 1
ATOM 731 N N . LEU A 1 95 ? 13.669 -6.504 -7.767 1.00 91.38 95 LEU A N 1
ATOM 732 C CA . LEU A 1 95 ? 13.037 -7.606 -7.039 1.00 91.38 95 LEU A CA 1
ATOM 733 C C . LEU A 1 95 ? 12.822 -8.849 -7.908 1.00 91.38 95 LEU A C 1
ATOM 735 O O . LEU A 1 95 ? 12.711 -9.947 -7.368 1.00 91.38 95 LEU A O 1
ATOM 739 N N . GLY A 1 96 ? 12.772 -8.701 -9.229 1.00 90.56 96 GLY A N 1
ATOM 740 C CA . GLY A 1 96 ? 12.622 -9.824 -10.146 1.00 90.56 96 GLY A CA 1
ATOM 741 C C . GLY A 1 96 ? 11.994 -9.432 -11.475 1.00 90.56 96 GLY A C 1
ATOM 742 O O . GLY A 1 96 ? 11.670 -8.273 -11.737 1.00 90.56 96 GLY A O 1
ATOM 743 N N . THR A 1 97 ? 11.798 -10.438 -12.318 1.00 86.62 97 THR A N 1
ATOM 744 C CA . THR A 1 97 ? 11.278 -10.300 -13.684 1.00 86.62 97 THR A CA 1
ATOM 745 C C . THR A 1 97 ? 9.807 -10.696 -13.809 1.00 86.62 97 THR A C 1
ATOM 747 O O . THR A 1 97 ? 9.124 -10.262 -14.739 1.00 86.62 97 THR A O 1
ATOM 750 N N . THR A 1 98 ? 9.288 -11.477 -12.856 1.00 86.25 98 THR A N 1
ATOM 751 C CA . THR A 1 98 ? 7.883 -11.910 -12.808 1.00 86.25 98 THR A CA 1
ATOM 752 C C . THR A 1 98 ? 7.204 -11.468 -11.508 1.00 86.25 98 THR A C 1
ATOM 754 O O . THR A 1 98 ? 7.880 -11.311 -10.492 1.00 86.25 98 THR A O 1
ATOM 757 N N . PRO A 1 99 ? 5.866 -11.292 -11.478 1.00 84.44 99 PRO A N 1
ATOM 758 C CA . PRO A 1 99 ? 5.154 -10.943 -10.246 1.00 84.44 99 PRO A CA 1
ATOM 759 C C . PRO A 1 99 ? 5.406 -11.917 -9.088 1.00 84.44 99 PRO A C 1
ATOM 761 O O . PRO A 1 99 ? 5.532 -11.492 -7.944 1.00 84.44 99 PRO A O 1
ATOM 764 N N . GLN A 1 100 ? 5.503 -13.216 -9.380 1.00 88.25 100 GLN A N 1
ATOM 765 C CA . GLN A 1 100 ? 5.768 -14.260 -8.393 1.00 88.25 100 GLN A CA 1
ATOM 766 C C . GLN A 1 100 ? 7.180 -14.138 -7.818 1.00 88.25 100 GLN A C 1
ATOM 768 O O . GLN A 1 100 ? 7.347 -14.218 -6.606 1.00 88.25 100 GLN A O 1
ATOM 773 N N . GLU A 1 101 ? 8.176 -13.905 -8.675 1.00 89.88 101 GLU A N 1
ATOM 774 C CA . GLU A 1 101 ? 9.558 -13.677 -8.254 1.00 89.88 101 GLU A CA 1
ATOM 775 C C . GLU A 1 101 ? 9.677 -12.402 -7.416 1.00 89.88 101 GLU A C 1
ATOM 777 O O . GLU A 1 101 ? 10.296 -12.431 -6.362 1.00 89.88 101 GLU A O 1
ATOM 782 N N . ILE A 1 102 ? 9.013 -11.314 -7.819 1.00 89.81 102 ILE A N 1
ATOM 783 C CA . ILE A 1 102 ? 8.999 -10.053 -7.066 1.00 89.81 102 ILE A CA 1
ATOM 784 C C . ILE A 1 102 ? 8.458 -10.281 -5.652 1.00 89.81 102 ILE A C 1
ATOM 786 O O . ILE A 1 102 ? 9.118 -9.911 -4.683 1.00 89.81 102 ILE A O 1
ATOM 790 N N . ILE A 1 103 ? 7.300 -10.942 -5.531 1.00 89.56 103 ILE A N 1
ATOM 791 C CA . ILE A 1 103 ?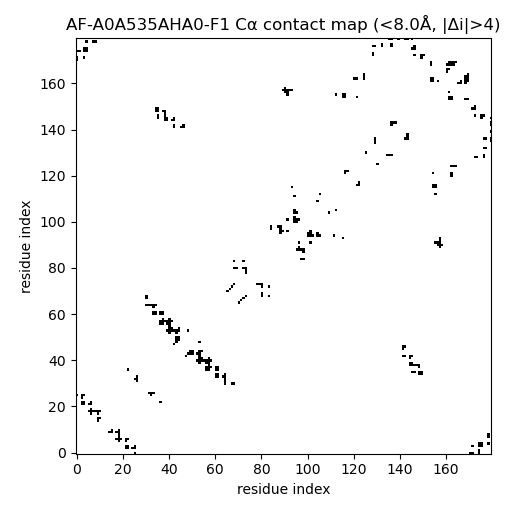 6.706 -11.288 -4.233 1.00 89.56 103 ILE A CA 1
ATOM 792 C C . ILE A 1 103 ? 7.660 -12.185 -3.434 1.00 89.56 103 ILE A C 1
ATOM 794 O O . ILE A 1 103 ? 7.923 -11.908 -2.266 1.00 89.56 103 ILE A O 1
ATOM 798 N N . ALA A 1 104 ? 8.216 -13.233 -4.048 1.00 92.75 104 ALA A N 1
ATOM 799 C CA . ALA A 1 104 ? 9.135 -14.144 -3.375 1.00 92.75 104 ALA A CA 1
ATOM 800 C C . ALA A 1 104 ? 10.380 -13.411 -2.855 1.00 92.75 104 ALA A C 1
ATOM 802 O O . ALA A 1 104 ? 10.733 -13.559 -1.685 1.00 92.75 104 ALA A O 1
ATOM 803 N N . THR A 1 105 ? 11.017 -12.576 -3.675 1.00 92.38 105 THR A N 1
ATOM 804 C CA . THR A 1 105 ? 12.204 -11.792 -3.307 1.00 92.38 105 THR A CA 1
ATOM 805 C C . THR A 1 105 ? 11.904 -10.804 -2.185 1.00 92.38 105 THR A C 1
ATOM 807 O O . THR A 1 105 ? 12.720 -10.674 -1.274 1.00 92.38 105 THR A O 1
ATOM 810 N N . THR A 1 106 ? 10.725 -10.167 -2.187 1.00 89.00 106 THR A N 1
ATOM 811 C CA . THR A 1 106 ? 10.284 -9.276 -1.098 1.00 89.00 106 THR A CA 1
ATOM 812 C C . THR A 1 106 ? 10.346 -9.960 0.272 1.00 89.00 106 THR A C 1
ATOM 814 O O . THR A 1 106 ? 10.754 -9.321 1.239 1.00 89.00 106 THR A O 1
ATOM 817 N N . PHE A 1 107 ? 10.003 -11.250 0.361 1.00 92.12 107 PHE A N 1
ATOM 818 C CA . PHE A 1 107 ? 10.004 -11.991 1.631 1.00 92.12 107 PHE A CA 1
ATOM 819 C C . PHE A 1 107 ? 11.281 -12.800 1.895 1.00 92.12 107 PHE A C 1
ATOM 821 O O . PHE A 1 107 ? 11.599 -13.073 3.049 1.00 92.12 107 PHE A O 1
ATOM 828 N N . THR A 1 108 ? 12.027 -13.177 0.856 1.00 95.12 108 THR A N 1
ATOM 829 C CA . THR A 1 108 ? 13.228 -14.027 0.983 1.00 95.12 108 THR A CA 1
ATOM 830 C C . THR A 1 108 ? 14.536 -13.238 1.053 1.00 95.12 108 THR A C 1
ATOM 832 O O . THR A 1 108 ? 15.529 -13.761 1.552 1.00 95.12 108 THR A O 1
ATOM 835 N N . HIS A 1 109 ? 14.553 -11.980 0.599 1.00 93.38 109 HIS A N 1
ATOM 836 C CA . HIS A 1 109 ? 15.762 -11.152 0.519 1.00 93.38 109 HIS A CA 1
ATOM 837 C C . HIS A 1 109 ? 15.575 -9.781 1.205 1.00 93.38 109 HIS A C 1
ATOM 839 O O . HIS A 1 109 ? 15.616 -8.738 0.543 1.00 93.38 109 HIS A O 1
ATOM 845 N N . PRO A 1 110 ? 15.410 -9.734 2.542 1.00 92.06 110 PRO A N 1
ATOM 846 C CA . PRO A 1 110 ? 15.141 -8.491 3.276 1.00 92.06 110 PRO A CA 1
ATOM 847 C C . PRO A 1 110 ? 16.272 -7.456 3.167 1.00 92.06 110 PRO A C 1
ATOM 849 O O . PRO A 1 110 ? 16.010 -6.256 3.160 1.00 92.06 110 PRO A O 1
ATOM 852 N N . SER A 1 111 ? 17.528 -7.892 3.017 1.00 93.38 111 SER A N 1
ATOM 853 C CA . SER A 1 111 ? 18.668 -6.990 2.795 1.00 93.38 111 SER A CA 1
ATOM 854 C C . SER A 1 111 ? 18.535 -6.197 1.493 1.00 93.38 111 SER A C 1
ATOM 856 O O . SER A 1 111 ? 18.818 -5.000 1.469 1.00 93.38 111 SER A O 1
ATOM 858 N N . ARG A 1 112 ? 18.038 -6.834 0.425 1.00 91.19 112 ARG A N 1
ATOM 859 C CA . ARG A 1 112 ? 17.775 -6.171 -0.857 1.00 91.19 112 ARG A CA 1
ATOM 860 C C . ARG A 1 112 ? 16.637 -5.162 -0.730 1.00 91.19 112 ARG A C 1
ATOM 862 O O . ARG A 1 112 ? 16.740 -4.048 -1.229 1.00 91.19 112 ARG A O 1
ATOM 869 N N . LEU A 1 113 ? 15.580 -5.522 -0.004 1.00 92.31 113 LEU A N 1
ATOM 870 C CA . LEU A 1 113 ? 14.466 -4.618 0.274 1.00 92.31 113 LEU A CA 1
ATOM 871 C C . LEU A 1 113 ? 14.925 -3.361 1.031 1.00 92.31 113 LEU A C 1
ATOM 873 O O . LEU A 1 113 ? 14.541 -2.250 0.669 1.00 92.31 113 LEU A O 1
ATOM 877 N N . LEU A 1 114 ? 15.805 -3.514 2.023 1.00 92.50 114 LEU A N 1
ATOM 878 C CA . LEU A 1 114 ? 16.397 -2.378 2.732 1.00 92.50 114 LEU A CA 1
ATOM 879 C C . LEU A 1 114 ? 17.216 -1.480 1.797 1.00 92.50 114 LEU A C 1
ATOM 881 O O . LEU A 1 114 ? 17.054 -0.264 1.842 1.00 92.50 114 LEU A O 1
ATOM 885 N N . GLN A 1 115 ? 18.036 -2.048 0.909 1.00 93.69 115 GLN A N 1
ATOM 886 C CA . GLN A 1 115 ? 18.798 -1.266 -0.077 1.00 93.69 115 GLN A CA 1
ATOM 887 C C . GLN A 1 115 ? 17.885 -0.455 -1.009 1.00 93.69 115 GLN A C 1
ATOM 889 O O . GLN A 1 115 ? 18.171 0.708 -1.297 1.00 93.69 115 GLN A O 1
ATOM 894 N N . ILE A 1 116 ? 16.759 -1.039 -1.428 1.00 93.62 116 ILE A N 1
ATOM 895 C CA . ILE A 1 116 ? 15.761 -0.372 -2.272 1.00 93.62 116 ILE A CA 1
ATOM 896 C C . ILE A 1 116 ? 15.098 0.794 -1.532 1.00 93.62 116 ILE A C 1
ATOM 898 O O . ILE A 1 116 ? 14.877 1.844 -2.135 1.00 93.62 116 ILE A O 1
ATOM 902 N N . ILE A 1 117 ? 14.754 0.623 -0.252 1.00 93.81 117 ILE A N 1
ATOM 903 C CA . ILE A 1 117 ? 13.969 1.600 0.522 1.00 93.81 117 ILE A CA 1
ATOM 904 C C . ILE A 1 117 ? 14.838 2.728 1.098 1.00 93.81 117 ILE A C 1
ATOM 906 O O . ILE A 1 117 ? 14.391 3.873 1.148 1.00 93.81 117 ILE A O 1
ATOM 910 N N . VAL A 1 118 ? 16.085 2.443 1.486 1.00 94.81 118 VAL A N 1
ATOM 911 C CA . VAL A 1 118 ? 16.995 3.395 2.164 1.00 94.81 118 VAL A CA 1
ATOM 912 C C . VAL A 1 118 ? 17.670 4.370 1.177 1.00 94.81 118 VAL A C 1
ATOM 914 O O . VAL A 1 118 ? 18.597 5.104 1.510 1.00 94.81 118 VAL A O 1
ATOM 917 N N . GLN A 1 119 ? 17.169 4.465 -0.054 1.00 95.31 119 GLN A N 1
ATOM 918 C CA . GLN A 1 119 ? 17.636 5.458 -1.019 1.00 95.31 119 GLN A CA 1
ATOM 919 C C . GLN A 1 119 ? 17.287 6.887 -0.551 1.00 95.31 119 GLN A C 1
ATOM 921 O O . GLN A 1 119 ? 16.146 7.138 -0.150 1.00 95.31 119 GLN A O 1
ATOM 926 N N . PRO A 1 120 ? 18.199 7.875 -0.677 1.00 95.62 120 PRO A N 1
ATOM 927 C CA . PRO A 1 120 ? 17.976 9.230 -0.164 1.00 95.62 120 PRO A CA 1
ATOM 928 C C . PRO A 1 120 ? 16.679 9.895 -0.647 1.00 95.62 120 PRO A C 1
ATOM 930 O O . PRO A 1 120 ? 16.027 10.610 0.110 1.00 95.62 120 PRO A O 1
ATOM 933 N N . GLN A 1 121 ? 16.278 9.656 -1.900 1.00 94.81 121 GLN A N 1
ATOM 934 C CA . GLN A 1 121 ? 15.036 10.204 -2.457 1.00 94.81 121 GLN A CA 1
ATOM 935 C C . GLN A 1 121 ? 13.786 9.599 -1.800 1.00 94.81 121 GLN A C 1
ATOM 937 O O . GLN A 1 121 ? 12.837 10.322 -1.504 1.00 94.81 121 GLN A O 1
ATOM 942 N N . LYS A 1 122 ? 13.804 8.295 -1.512 1.00 96.12 122 LYS A N 1
ATOM 943 C CA . LYS A 1 122 ? 12.702 7.583 -0.856 1.00 96.12 122 LYS A CA 1
ATOM 944 C C . LYS A 1 122 ? 12.600 7.947 0.622 1.00 96.12 122 LYS A C 1
ATOM 946 O O . LYS A 1 122 ? 11.498 8.171 1.109 1.00 96.12 122 LYS A O 1
ATOM 951 N N . LEU A 1 123 ? 13.730 8.130 1.307 1.00 96.19 123 LEU A N 1
ATOM 952 C CA . LEU A 1 123 ? 13.742 8.655 2.677 1.00 96.19 123 LEU A CA 1
ATOM 953 C C . LEU A 1 123 ? 13.152 10.071 2.747 1.00 96.19 123 LEU A C 1
ATOM 955 O O . LEU A 1 123 ? 12.306 10.338 3.596 1.00 96.19 123 LEU A O 1
ATOM 959 N N . LYS A 1 124 ? 13.526 10.959 1.813 1.00 96.12 124 LYS A N 1
ATOM 960 C CA . LYS A 1 124 ? 12.910 12.294 1.693 1.00 96.12 124 LYS A CA 1
ATOM 961 C C . LYS A 1 124 ? 11.404 12.210 1.444 1.00 96.12 124 LYS A C 1
ATOM 963 O O . LYS A 1 124 ? 10.655 12.980 2.034 1.00 96.12 124 LYS A O 1
ATOM 968 N N . PHE A 1 125 ? 10.957 11.276 0.605 1.00 96.56 125 PHE A N 1
ATOM 969 C CA . PHE A 1 125 ? 9.535 11.035 0.367 1.00 96.56 125 PHE A CA 1
ATOM 970 C C . PHE A 1 125 ? 8.802 10.575 1.637 1.00 96.56 125 PHE A C 1
ATOM 972 O O . PHE A 1 125 ? 7.759 11.131 1.970 1.00 96.56 125 PHE A O 1
ATOM 979 N N . VAL A 1 126 ? 9.365 9.620 2.385 1.00 96.25 126 VAL A N 1
ATOM 980 C CA . VAL A 1 126 ? 8.799 9.138 3.658 1.00 96.25 126 VAL A CA 1
ATOM 981 C C . VAL A 1 126 ? 8.711 10.273 4.682 1.00 96.25 126 VAL A C 1
ATOM 983 O O . VAL A 1 126 ? 7.652 10.501 5.259 1.00 96.25 126 VAL A O 1
ATOM 986 N N . VAL A 1 127 ? 9.778 11.053 4.865 1.00 95.88 127 VAL A N 1
ATOM 987 C CA . VAL A 1 127 ? 9.741 12.220 5.763 1.00 95.88 127 VAL A CA 1
ATOM 988 C C . VAL A 1 127 ? 8.716 13.249 5.283 1.00 95.88 127 VAL A C 1
ATOM 990 O O . VAL A 1 127 ? 7.976 13.791 6.094 1.00 95.88 127 VAL A O 1
ATOM 993 N N . GLY A 1 128 ? 8.614 13.490 3.976 1.00 95.50 128 GLY A N 1
ATOM 994 C CA . GLY A 1 128 ? 7.653 14.442 3.422 1.00 95.50 128 GLY A CA 1
ATOM 995 C C . GLY A 1 128 ? 6.190 14.021 3.589 1.00 95.50 128 GLY A C 1
ATOM 996 O O . GLY A 1 128 ? 5.338 14.887 3.759 1.00 95.50 128 GLY A O 1
ATOM 997 N N . ILE A 1 129 ? 5.888 12.718 3.559 1.00 95.62 129 ILE A N 1
ATOM 998 C CA . ILE A 1 129 ? 4.508 12.224 3.675 1.00 95.62 129 ILE A CA 1
ATOM 999 C C . ILE A 1 129 ? 4.077 12.035 5.136 1.00 95.62 129 ILE A C 1
ATOM 1001 O O . ILE A 1 129 ? 2.958 12.397 5.483 1.00 95.62 129 ILE A O 1
ATOM 1005 N N . PHE A 1 130 ? 4.957 11.522 6.003 1.00 96.38 130 PHE A N 1
ATOM 1006 C CA . PHE A 1 130 ? 4.637 11.255 7.413 1.00 96.38 130 PHE A CA 1
ATOM 1007 C C . PHE A 1 130 ? 5.015 12.405 8.356 1.00 96.38 130 PHE A C 1
ATOM 1009 O O . PHE A 1 130 ? 4.430 12.536 9.429 1.00 96.38 130 PHE A O 1
ATOM 1016 N N . GLY A 1 131 ? 5.976 13.251 7.979 1.00 95.62 131 GLY A N 1
ATOM 1017 C CA . GLY A 1 131 ? 6.451 14.376 8.790 1.00 95.62 131 GLY A CA 1
ATOM 1018 C C . GLY A 1 131 ? 5.363 15.388 9.172 1.00 95.62 131 GLY A C 1
ATOM 1019 O O . GLY A 1 131 ? 5.308 15.755 10.344 1.00 95.62 131 GLY A O 1
ATOM 1020 N N . PRO A 1 132 ? 4.456 15.798 8.260 1.00 94.50 132 PRO A N 1
ATOM 1021 C CA . PRO A 1 132 ? 3.366 16.722 8.591 1.00 94.50 132 PRO A CA 1
ATOM 1022 C C . PRO A 1 132 ? 2.402 16.205 9.665 1.00 94.50 132 PRO A C 1
ATOM 1024 O O . PRO A 1 132 ? 1.801 17.003 10.375 1.00 94.50 132 PRO A O 1
ATOM 1027 N N . VAL A 1 133 ? 2.274 14.881 9.805 1.00 94.12 133 VAL A N 1
ATOM 1028 C CA . VAL A 1 133 ? 1.475 14.234 10.858 1.00 94.12 133 VAL A CA 1
ATOM 1029 C C . VAL A 1 133 ? 2.349 13.699 11.995 1.00 94.12 133 VAL A C 1
ATOM 1031 O O . VAL A 1 133 ? 1.919 12.820 12.728 1.00 94.12 133 VAL A O 1
ATOM 1034 N N . LEU A 1 134 ? 3.594 14.176 12.126 1.00 93.94 134 LEU A N 1
ATOM 1035 C CA . LEU A 1 134 ? 4.562 13.773 13.159 1.00 93.94 134 LEU A CA 1
ATOM 1036 C C . LEU A 1 134 ? 4.774 12.251 13.272 1.00 93.94 134 LEU A C 1
ATOM 1038 O O . LEU A 1 134 ? 5.129 11.742 14.333 1.00 93.94 134 LEU A O 1
ATOM 1042 N N . GLY A 1 135 ? 4.545 11.510 12.186 1.00 90.94 135 GLY A N 1
ATOM 1043 C CA . GLY A 1 135 ? 4.629 10.052 12.189 1.00 90.94 135 GLY A CA 1
ATOM 1044 C C . GLY A 1 135 ? 3.566 9.347 13.040 1.00 90.94 135 GLY A C 1
ATOM 1045 O O . GLY A 1 135 ? 3.780 8.188 13.390 1.00 90.94 135 GLY A O 1
ATOM 1046 N N . LEU A 1 136 ? 2.432 9.992 13.350 1.00 93.38 136 LEU A N 1
ATOM 1047 C CA . LEU A 1 136 ? 1.343 9.415 14.161 1.00 93.38 136 LEU A CA 1
ATOM 1048 C C . LEU A 1 136 ? 0.872 8.046 13.653 1.00 93.38 136 LEU A C 1
ATOM 1050 O O . LEU A 1 136 ? 0.634 7.138 14.448 1.00 93.38 136 LEU A O 1
ATOM 1054 N N . THR A 1 137 ? 0.862 7.847 12.337 1.00 93.56 137 THR A N 1
ATOM 1055 C CA . THR A 1 137 ? 0.554 6.554 11.723 1.00 93.56 137 THR A CA 1
ATOM 1056 C C . THR A 1 137 ? 1.393 5.401 12.282 1.00 93.56 137 THR A C 1
ATOM 1058 O O . THR A 1 137 ? 0.876 4.298 12.439 1.00 93.56 137 THR A O 1
ATOM 1061 N N . ALA A 1 138 ? 2.665 5.624 12.632 1.00 91.31 138 ALA A N 1
ATOM 1062 C CA . ALA A 1 138 ? 3.542 4.574 13.158 1.00 91.31 138 ALA A CA 1
ATOM 1063 C C . ALA A 1 138 ? 3.113 4.065 14.546 1.00 91.31 138 ALA A C 1
ATOM 1065 O O . ALA A 1 138 ? 3.448 2.941 14.913 1.00 91.31 138 ALA A O 1
ATOM 1066 N N . ILE A 1 139 ? 2.358 4.869 15.300 1.00 93.88 139 ILE A N 1
ATOM 1067 C CA . ILE A 1 139 ? 1.834 4.517 16.627 1.00 93.88 139 ILE A CA 1
ATOM 1068 C C . ILE A 1 139 ? 0.321 4.238 16.619 1.00 93.88 139 ILE A C 1
ATOM 1070 O O . ILE A 1 139 ? -0.253 3.961 17.668 1.00 93.88 139 ILE A O 1
ATOM 1074 N N . SER A 1 140 ? -0.319 4.224 15.443 1.00 92.19 140 SER A N 1
ATOM 1075 C CA . SER A 1 140 ? -1.760 3.961 15.252 1.00 92.19 140 SER A CA 1
ATOM 1076 C C . SER A 1 140 ? -2.177 2.486 15.446 1.00 92.19 140 SER A C 1
ATOM 1078 O O . SER A 1 140 ? -3.303 2.080 15.145 1.00 92.19 140 SER A O 1
ATOM 1080 N N . GLY A 1 141 ? -1.266 1.643 15.943 1.00 94.38 141 GLY A N 1
ATOM 1081 C CA . GLY A 1 141 ? -1.495 0.216 16.149 1.00 94.38 141 GLY A CA 1
ATOM 1082 C C . GLY A 1 141 ? -1.763 -0.518 14.835 1.00 94.38 141 GLY A C 1
ATOM 1083 O O . GLY A 1 141 ? -0.994 -0.424 13.880 1.00 94.38 141 GLY A O 1
ATOM 1084 N N . TRP A 1 142 ? -2.865 -1.268 14.774 1.00 94.94 142 TRP A N 1
ATOM 1085 C CA . TRP A 1 142 ? -3.222 -2.040 13.582 1.00 94.94 142 TRP A CA 1
ATOM 1086 C C . TRP A 1 142 ? -3.618 -1.174 12.380 1.00 94.94 142 TRP A C 1
ATOM 1088 O O . TRP A 1 142 ? -3.539 -1.658 11.250 1.00 94.94 142 TRP A O 1
ATOM 1098 N N . ALA A 1 143 ? -4.011 0.088 12.587 1.00 93.50 143 ALA A N 1
ATOM 1099 C CA . ALA A 1 143 ? -4.411 0.982 11.499 1.00 93.50 143 ALA A CA 1
ATOM 1100 C C . ALA A 1 143 ? -3.251 1.265 10.524 1.00 93.50 143 ALA A C 1
ATOM 1102 O O . ALA A 1 143 ? -3.479 1.398 9.321 1.00 93.50 143 ALA A O 1
ATOM 1103 N N 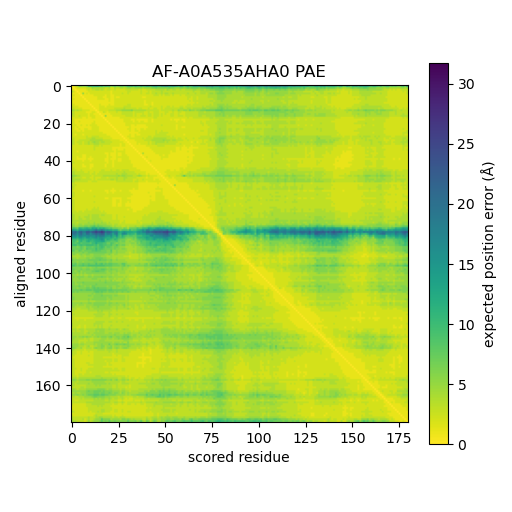. ALA A 1 144 ? -1.999 1.193 10.995 1.00 94.75 144 ALA A N 1
ATOM 1104 C CA . ALA A 1 144 ? -0.795 1.300 10.169 1.00 94.75 144 ALA A CA 1
ATOM 1105 C C . ALA A 1 144 ? -0.764 0.305 8.989 1.00 94.75 144 ALA A C 1
ATOM 1107 O O . ALA A 1 144 ? -0.156 0.589 7.955 1.00 94.75 144 ALA A O 1
ATOM 1108 N N . ILE A 1 145 ? -1.459 -0.838 9.094 1.00 95.69 145 ILE A N 1
ATOM 1109 C CA . ILE A 1 145 ? -1.578 -1.825 8.007 1.00 95.69 145 ILE A CA 1
ATOM 1110 C C . ILE A 1 145 ? -2.208 -1.216 6.754 1.00 95.69 145 ILE A C 1
ATOM 1112 O O . ILE A 1 145 ? -1.826 -1.593 5.646 1.00 95.69 145 ILE A O 1
ATOM 1116 N N . LEU A 1 146 ? -3.130 -0.259 6.900 1.00 95.50 146 LEU A N 1
ATOM 1117 C CA . LEU A 1 146 ? -3.809 0.373 5.766 1.00 95.50 146 LEU A CA 1
ATOM 1118 C C . LEU A 1 146 ? -2.827 1.088 4.831 1.00 95.50 146 LEU A C 1
ATOM 1120 O O . LEU A 1 146 ? -3.058 1.167 3.625 1.00 95.50 146 LEU A O 1
ATOM 1124 N N . VAL A 1 147 ? -1.710 1.564 5.377 1.00 95.75 147 VAL A N 1
ATOM 1125 C CA . VAL A 1 147 ? -0.683 2.306 4.647 1.00 95.75 147 VAL A CA 1
ATOM 1126 C C . VAL A 1 147 ? 0.259 1.385 3.867 1.00 95.75 147 VAL A C 1
ATOM 1128 O O . VAL A 1 147 ? 0.763 1.773 2.809 1.00 95.75 147 VAL A O 1
ATOM 1131 N N . LEU A 1 148 ? 0.460 0.148 4.335 1.00 94.88 148 LEU A N 1
ATOM 1132 C CA . LEU A 1 148 ? 1.475 -0.772 3.811 1.00 94.88 148 LEU A CA 1
ATOM 1133 C C . LEU A 1 148 ? 1.329 -1.105 2.316 1.00 94.88 148 LEU A C 1
ATOM 1135 O O . LEU A 1 148 ? 2.350 -1.045 1.628 1.00 94.88 148 LEU A O 1
ATOM 1139 N N . PRO A 1 149 ? 0.133 -1.412 1.763 1.00 94.94 149 PRO A N 1
ATOM 1140 C CA . PRO A 1 149 ? 0.013 -1.752 0.345 1.00 94.94 149 PRO A CA 1
ATOM 1141 C C . PRO A 1 149 ? 0.466 -0.603 -0.558 1.00 94.94 149 PRO A C 1
ATOM 1143 O O . PRO A 1 149 ? 1.295 -0.793 -1.448 1.00 94.94 149 PRO A O 1
ATOM 1146 N N . THR A 1 150 ? -0.025 0.610 -0.291 1.00 95.00 150 THR A N 1
ATOM 1147 C CA . THR A 1 150 ? 0.335 1.797 -1.076 1.00 95.00 150 THR A CA 1
ATOM 1148 C C . THR A 1 150 ? 1.808 2.134 -0.888 1.00 95.00 150 THR A C 1
ATOM 1150 O O . THR A 1 150 ? 2.516 2.354 -1.867 1.00 95.00 150 THR A O 1
ATOM 1153 N N . LEU A 1 151 ? 2.300 2.128 0.352 1.00 95.50 151 LEU A N 1
ATOM 1154 C CA . LEU A 1 151 ? 3.696 2.437 0.642 1.00 95.50 151 LEU A CA 1
ATOM 1155 C C . LEU A 1 151 ? 4.648 1.448 -0.048 1.00 95.50 151 LEU A C 1
ATOM 1157 O O . LEU A 1 151 ? 5.626 1.874 -0.655 1.00 95.50 151 LEU A O 1
ATOM 1161 N N . GLY A 1 152 ? 4.324 0.152 -0.036 1.00 94.44 152 GLY A N 1
ATOM 1162 C CA . GLY A 1 152 ? 5.078 -0.884 -0.740 1.00 94.44 152 GLY A CA 1
ATOM 1163 C C . GLY A 1 152 ? 5.120 -0.649 -2.250 1.00 94.44 152 GLY A C 1
ATOM 1164 O O . GLY A 1 152 ? 6.198 -0.660 -2.839 1.00 94.44 152 GLY A O 1
ATOM 1165 N N . ILE A 1 153 ? 3.978 -0.344 -2.875 1.00 93.44 153 ILE A N 1
ATOM 1166 C CA . ILE A 1 153 ? 3.905 -0.047 -4.316 1.00 93.44 153 ILE A CA 1
ATOM 1167 C C . ILE A 1 153 ? 4.821 1.123 -4.695 1.00 93.44 153 ILE A C 1
ATOM 1169 O O . ILE A 1 153 ? 5.476 1.058 -5.740 1.00 93.44 153 ILE A O 1
ATOM 1173 N N . LEU A 1 154 ? 4.862 2.178 -3.875 1.00 95.50 154 LEU A N 1
ATOM 1174 C CA . LEU A 1 154 ? 5.639 3.385 -4.164 1.00 95.50 154 LEU A CA 1
ATOM 1175 C C . LEU A 1 154 ? 7.130 3.213 -3.848 1.00 95.50 154 LEU A C 1
ATOM 1177 O O . LEU A 1 154 ? 7.968 3.562 -4.677 1.00 95.50 154 LEU A O 1
ATOM 1181 N N . LEU A 1 155 ? 7.471 2.664 -2.677 1.00 95.88 155 LEU A N 1
ATOM 1182 C CA . LEU A 1 155 ? 8.858 2.567 -2.213 1.00 95.88 155 LEU A CA 1
ATOM 1183 C C . LEU A 1 155 ? 9.635 1.416 -2.848 1.00 95.88 155 LEU A C 1
ATOM 1185 O O . LEU A 1 155 ? 10.846 1.537 -3.010 1.00 95.88 155 LEU A O 1
ATOM 1189 N N . LEU A 1 156 ? 8.980 0.318 -3.231 1.00 94.88 156 LEU A N 1
ATOM 1190 C CA . LEU A 1 156 ? 9.657 -0.792 -3.911 1.00 94.88 156 LEU A CA 1
ATOM 1191 C C . LE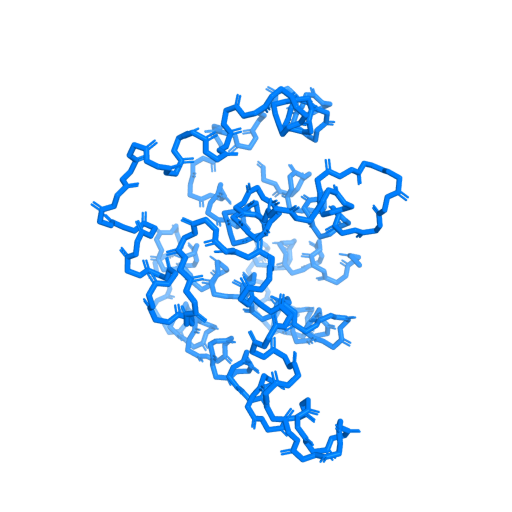U A 1 156 ? 9.884 -0.528 -5.401 1.00 94.88 156 LEU A C 1
ATOM 1193 O O . LEU A 1 156 ? 10.573 -1.298 -6.061 1.00 94.88 156 LEU A O 1
ATOM 1197 N N . SER A 1 157 ? 9.310 0.550 -5.934 1.00 94.00 157 SER A N 1
ATOM 1198 C CA . SER A 1 157 ? 9.458 0.903 -7.337 1.00 94.00 157 SER A CA 1
ATOM 1199 C C . SER A 1 157 ? 10.796 1.586 -7.630 1.00 94.00 157 SER A C 1
ATOM 1201 O O . SER A 1 157 ? 11.300 2.390 -6.841 1.00 94.00 157 SER A O 1
ATOM 1203 N N . ASN A 1 158 ? 11.315 1.320 -8.824 1.00 93.31 158 ASN A N 1
ATOM 1204 C CA . ASN A 1 158 ? 12.459 1.980 -9.453 1.00 93.31 158 ASN A CA 1
ATOM 1205 C C . ASN A 1 158 ? 12.034 3.136 -10.367 1.00 93.31 158 ASN A C 1
ATOM 1207 O O . ASN A 1 158 ? 12.855 3.773 -11.024 1.00 93.31 158 ASN A O 1
ATOM 1211 N N . TYR A 1 159 ? 10.734 3.418 -10.442 1.00 93.56 159 TYR A N 1
ATOM 1212 C CA . TYR A 1 159 ? 10.197 4.500 -11.250 1.00 93.56 159 TYR A CA 1
ATOM 1213 C C . TYR A 1 159 ? 10.049 5.770 -10.412 1.00 93.56 159 TYR A C 1
ATOM 1215 O O . TYR A 1 159 ? 9.059 5.938 -9.702 1.00 93.56 159 TYR A O 1
ATOM 1223 N N . ALA A 1 160 ? 11.021 6.680 -10.538 1.00 93.25 160 ALA A N 1
ATOM 1224 C CA . ALA A 1 160 ? 11.135 7.897 -9.726 1.00 93.25 160 ALA A CA 1
ATOM 1225 C C . ALA A 1 160 ? 9.839 8.707 -9.523 1.00 93.25 160 ALA A C 1
ATOM 1227 O O . ALA A 1 160 ? 9.585 9.133 -8.395 1.00 93.25 160 ALA A O 1
ATOM 1228 N N . PRO A 1 161 ? 8.957 8.874 -10.530 1.00 93.94 161 PRO A N 1
ATOM 1229 C CA . PRO A 1 161 ? 7.688 9.573 -10.328 1.00 93.94 161 PRO A CA 1
ATOM 1230 C C . PRO A 1 161 ? 6.766 8.953 -9.264 1.00 93.94 161 PRO A C 1
ATOM 1232 O O . PRO A 1 161 ? 5.930 9.662 -8.714 1.00 93.94 161 PRO A O 1
ATOM 1235 N N . GLN A 1 162 ? 6.890 7.660 -8.938 1.00 92.81 162 GLN A N 1
ATOM 1236 C CA . GLN A 1 162 ? 6.060 7.029 -7.900 1.00 92.81 162 GLN A CA 1
ATOM 1237 C C . GLN A 1 162 ? 6.399 7.496 -6.479 1.00 92.81 162 GLN A C 1
ATOM 1239 O O . GLN A 1 162 ? 5.517 7.508 -5.628 1.00 92.81 162 GLN A O 1
ATOM 1244 N N . TYR A 1 163 ? 7.627 7.943 -6.229 1.00 93.44 163 TYR A N 1
ATOM 1245 C CA . TYR A 1 163 ? 8.048 8.479 -4.931 1.00 93.44 163 TYR A CA 1
ATOM 1246 C C . TYR A 1 163 ? 8.451 9.961 -5.028 1.00 93.44 163 TYR A C 1
ATOM 1248 O O . TYR A 1 163 ? 9.284 10.448 -4.266 1.00 93.44 163 TYR A O 1
ATOM 1256 N N . ALA A 1 164 ? 7.835 10.699 -5.957 1.00 92.06 164 ALA A N 1
ATOM 1257 C CA . ALA A 1 164 ? 8.008 12.139 -6.121 1.00 92.06 164 ALA A CA 1
ATOM 1258 C C . ALA A 1 164 ? 6.692 12.890 -5.861 1.00 92.06 164 ALA A C 1
ATOM 1260 O O . ALA A 1 164 ? 5.631 12.494 -6.340 1.00 92.06 164 ALA A O 1
ATOM 1261 N N . PHE A 1 165 ? 6.765 14.028 -5.163 1.00 91.12 165 PHE A N 1
ATOM 1262 C CA . PHE A 1 165 ? 5.602 14.893 -4.905 1.00 91.12 165 PHE A CA 1
ATOM 1263 C C . PHE A 1 165 ? 5.150 15.710 -6.125 1.00 91.12 165 PHE A C 1
ATOM 1265 O O . PHE A 1 165 ? 4.082 16.310 -6.101 1.00 91.12 165 PHE A O 1
ATOM 1272 N N . SER A 1 166 ? 5.926 15.706 -7.212 1.00 91.88 166 SER A N 1
ATOM 1273 C CA . SER A 1 166 ? 5.549 16.307 -8.498 1.00 91.88 166 SER A CA 1
ATOM 1274 C C . SER A 1 166 ? 4.581 15.439 -9.313 1.00 91.88 166 SER A C 1
ATOM 1276 O O . SER A 1 166 ? 4.217 15.801 -10.430 1.00 91.88 166 SER A O 1
ATOM 1278 N N . SER A 1 167 ? 4.187 14.272 -8.796 1.00 91.50 167 SER A N 1
ATOM 1279 C CA . SER A 1 167 ? 3.315 13.311 -9.469 1.00 91.50 167 SER A CA 1
ATOM 1280 C C . SER A 1 167 ? 2.156 12.875 -8.576 1.00 91.50 167 SER A C 1
ATOM 1282 O O . SER A 1 167 ? 2.221 12.914 -7.353 1.00 91.50 167 SER A O 1
ATOM 1284 N N . HIS A 1 168 ? 1.085 12.390 -9.199 1.00 91.50 168 HIS A N 1
ATOM 1285 C CA . HIS A 1 168 ? -0.163 12.026 -8.522 1.00 91.50 168 HIS A CA 1
ATOM 1286 C C . HIS A 1 168 ? -0.123 10.664 -7.796 1.00 91.50 168 HIS A C 1
ATOM 1288 O O . HIS A 1 168 ? -1.120 10.254 -7.201 1.00 91.50 168 HIS A O 1
ATOM 1294 N N . TYR A 1 169 ? 0.983 9.915 -7.867 1.00 92.12 169 TYR A N 1
ATOM 1295 C CA . TYR A 1 169 ? 1.056 8.542 -7.350 1.00 92.12 169 TYR A CA 1
ATOM 1296 C C . TYR A 1 169 ? 0.907 8.451 -5.827 1.00 92.12 169 TYR A C 1
ATOM 1298 O O . TYR A 1 169 ? 0.368 7.463 -5.337 1.00 92.12 169 TYR A O 1
ATOM 1306 N N . SER A 1 170 ? 1.316 9.484 -5.087 1.00 92.75 170 SER A N 1
ATOM 1307 C CA . SER A 1 170 ? 1.200 9.548 -3.624 1.00 92.75 170 SER A CA 1
ATOM 1308 C C . SER A 1 170 ? -0.205 9.892 -3.127 1.00 92.75 170 SER A C 1
ATOM 1310 O O . SER A 1 170 ? -0.472 9.775 -1.934 1.00 92.75 170 SER A O 1
ATOM 1312 N N . ALA A 1 171 ? -1.130 10.277 -4.010 1.00 93.00 171 ALA A N 1
ATOM 1313 C CA . ALA A 1 171 ? -2.458 10.736 -3.616 1.00 93.00 171 ALA A CA 1
ATOM 1314 C C . ALA A 1 171 ? -3.246 9.741 -2.725 1.00 93.00 171 ALA A C 1
ATOM 1316 O O . ALA A 1 171 ? -3.841 10.202 -1.749 1.00 93.00 171 ALA A O 1
ATOM 1317 N N . PRO A 1 172 ? -3.244 8.408 -2.964 1.00 93.69 172 PRO A N 1
ATOM 1318 C CA . PRO A 1 172 ? -3.893 7.466 -2.047 1.00 93.69 172 PRO A CA 1
ATOM 1319 C C . PRO A 1 172 ? -3.217 7.427 -0.681 1.00 93.69 172 PRO A C 1
ATOM 1321 O O . PRO A 1 172 ? -3.896 7.348 0.337 1.00 93.69 172 PRO A O 1
ATOM 1324 N N . LEU A 1 173 ? -1.886 7.530 -0.663 1.00 94.62 173 LEU A N 1
ATOM 1325 C CA . LEU A 1 173 ? -1.092 7.471 0.555 1.00 94.62 173 LEU A CA 1
ATOM 1326 C C . LEU A 1 173 ? -1.434 8.626 1.499 1.00 94.62 173 LEU A C 1
ATOM 1328 O O . LEU A 1 173 ? -1.580 8.392 2.690 1.00 94.62 173 LEU A O 1
ATOM 1332 N N . ILE A 1 174 ? -1.644 9.835 0.968 1.00 93.06 174 ILE A N 1
ATOM 1333 C CA . ILE A 1 174 ? -2.030 11.014 1.765 1.00 93.06 174 ILE A CA 1
ATOM 1334 C C . ILE A 1 174 ? -3.310 10.743 2.569 1.00 93.06 174 ILE A C 1
ATOM 1336 O O . ILE A 1 174 ? -3.351 10.998 3.768 1.00 93.06 174 ILE A O 1
ATOM 1340 N N . ALA A 1 175 ? -4.350 10.205 1.923 1.00 92.75 175 ALA A N 1
ATOM 1341 C CA . ALA A 1 175 ? -5.625 9.936 2.592 1.00 92.75 175 ALA A CA 1
ATOM 1342 C C . ALA A 1 175 ? -5.495 8.869 3.688 1.00 92.75 175 ALA A C 1
ATOM 1344 O O . ALA A 1 175 ? -6.151 8.973 4.720 1.00 92.75 175 ALA A O 1
ATOM 1345 N N . LEU A 1 176 ? -4.644 7.865 3.464 1.00 94.44 176 LEU A N 1
ATOM 1346 C CA . LEU A 1 176 ? -4.385 6.810 4.438 1.00 94.44 176 LEU A CA 1
ATOM 1347 C C . LEU A 1 176 ? -3.604 7.351 5.639 1.00 94.44 176 LEU A C 1
ATOM 1349 O O . LEU A 1 176 ? -4.044 7.155 6.758 1.00 94.44 176 LEU A O 1
ATOM 1353 N N . VAL A 1 177 ? -2.521 8.097 5.403 1.00 94.50 177 VAL A N 1
ATOM 1354 C CA . VAL A 1 177 ? -1.669 8.679 6.457 1.00 94.50 177 VAL A CA 1
ATOM 1355 C C . VAL A 1 177 ? -2.431 9.665 7.345 1.00 94.50 177 VAL A C 1
ATOM 1357 O O . VAL A 1 177 ? -2.187 9.720 8.541 1.00 94.50 177 VAL A O 1
ATOM 1360 N N . ILE A 1 178 ? -3.370 10.436 6.789 1.00 92.19 178 ILE A N 1
ATOM 1361 C CA . ILE A 1 178 ? -4.221 11.333 7.591 1.00 92.19 178 ILE A CA 1
ATOM 1362 C C . ILE A 1 178 ? -5.272 10.543 8.388 1.00 92.19 178 ILE A C 1
ATOM 1364 O O . ILE A 1 178 ? -5.675 10.969 9.467 1.00 92.19 178 ILE A O 1
ATOM 1368 N N . GLY A 1 179 ? -5.749 9.420 7.847 1.00 88.25 179 GLY A N 1
ATOM 1369 C CA . GLY A 1 179 ? -6.802 8.608 8.458 1.00 88.25 179 GLY A CA 1
ATOM 1370 C C . GLY A 1 179 ? -6.326 7.607 9.514 1.00 88.25 179 GLY A C 1
ATOM 1371 O O . GLY A 1 179 ? -7.173 6.942 10.106 1.00 88.25 179 GLY A O 1
ATOM 1372 N N . THR A 1 180 ? -5.013 7.478 9.724 1.00 87.69 180 THR A N 1
ATOM 1373 C CA . THR A 1 180 ? -4.375 6.526 10.651 1.00 87.69 180 THR A CA 1
ATOM 1374 C C . THR A 1 180 ? -3.388 7.228 11.567 1.00 87.69 180 THR A C 1
ATOM 1376 O O . THR A 1 180 ? -3.540 7.094 12.796 1.00 87.69 180 THR A O 1
#

Sequence (180 aa):
MLPLGFAIYYLENGRPGLFLLSLVTTFLVKEELPLVGVGFGAYILLAKRDWKLGLGVLAGSLAAFLAVVRVIIPAFGGGSYAYFARRFAFRYAELGTTPQEIIATTFTHPSRLLQIIVQPQKLKFVVGIFGPVLGLTAISGWAAILVLPTLGILLLSNYAPQYAFSSHYSAPLIALVIGT

Solvent-accessible surface area (backbone atoms only — not comparable to full-atom values): 9269 Å² total; per-residue (Å²): 94,68,40,52,41,45,19,54,53,24,52,76,69,72,35,61,69,61,13,51,53,20,45,56,56,33,39,74,73,41,81,66,41,20,49,36,35,32,21,48,8,52,31,30,40,71,65,69,60,40,57,68,62,12,50,50,38,25,53,50,16,49,51,48,31,50,43,42,60,70,45,50,49,12,69,76,60,80,65,44,50,60,60,59,49,50,55,49,23,64,29,30,50,93,43,28,75,44,75,68,44,27,56,48,34,62,75,73,36,57,71,59,52,47,61,55,42,70,35,71,63,45,47,52,36,51,48,65,68,35,48,86,59,74,43,46,30,81,72,37,63,56,49,38,43,46,42,46,48,55,49,47,61,30,46,62,36,73,46,65,58,38,49,32,90,92,39,76,64,46,51,63,49,55,40,40,55,74,75,51

Foldseek 3Di:
DVLLLQLLVCVVVVNLVSNVVSLVVQCVPDLLSLLLLLLVLQLCCPPVVPPVSSVCSNVVSVVSSCCSLPPVCCVVVVNDSVVVLCVVCQFQVLQHSGPVSNVVSVPPPVVSLCVQCVPPLNVVLVCVQQVVVPVVLVVPPSLVSSLVSLNCSQSSTPPSLSSDPVHCNCVSNNSSSVSD

Secondary structure (DSSP, 8-state):
-HHHHHHHHHHHTT-HHHHHHHHHHHHTT-TTHHHHHHHHHHHIIIII--HHHHHHHHHHHHHHHHHIIIIIHHHHTTS-HHHHHHHHHHHTTTT-SSHHHHHHHHHH-HHHHHHHHS-HHHHHHHHHHHGGGTTGGGGSGGGGGGGHHHHHHHHS---GGGG-TTSGGGHHHHHHHHH-

Mean predicted aligned error: 3.75 Å

pLDDT: mean 92.72, std 5.43, range [67.38, 98.31]

Radius of gyration: 16.35 Å; Cα contacts (8 Å, |Δi|>4): 214; chains: 1; bounding box: 42×31×44 Å